Protein 4I1F (pdb70)

B-factor: mean 27.74, std 11.53, range [11.07, 73.21]

Organism: Homo sapiens (NCBI:txid9606)

GO terms:
  GO:0005515 protein binding (F, IPI)
  GO:0005741 mitochondrial outer membrane (C, IDA)
  GO:0044314 protein K27-linked ubiquitination (P, IDA)
  GO:1901526 positive regulation of mitophagy (P, IDA)
  GO:0004842 ubiquitin-protein transferase activity (F, IDA)
  GO:0099073 mitochondrion-derived vesicle (C, IDA)
  GO:0061630 ubiquitin protein ligase activity (F, IDA)
  GO:0097602 cullin family protein binding (F, IDA)
  GO:0043005 neuron projection (C, IDA)
  GO:0008013 beta-catenin binding (F, IDA)
  GO:0005634 nucleus (C, IDA)
  GO:0005737 cytoplasm (C, IDA)
  GO:0005783 endoplasmic reticulum (C, IDA)
  GO:0005829 cytosol (C, IDA)
  GO:0003714 transcription corepressor activity (F, IDA)
  GO:0043123 positive regulation of canonical NF-kappaB signal transduction (P, IDA)
  GO:0043161 proteasome-mediated ubiquitin-dependent protein catabolic process (P, IDA)
  GO:0043524 negative regulation of neuron apoptotic process (P, IDA)
  GO:0031624 ubiquitin conjugating enzyme binding (F, IDA)
  GO:0045944 positive regulation of transcription by RNA polymerase II (P, IDA)

Foldseek 3Di:
DLFFWWWFQDVPPPLAIAGKFKAKAFPPPRHSQFDWPDFDFAPCCAPPFQNTFGFRNDPVDPGTGMHMAIVGPPDDGGTDIPRQWGFQPQQFAAQAPRGRDPTWGFWPFPQRFTHRPVLVLVLLVVCLVVVNWDQDPVAGTFHAPLVPGPPTTDRVLCVLSNNGDPSVVSVVCSRVLVVLVVVVWAFQPPVVWRHTDDPPNPDQWDAPDCTDRATAGRVVNHGDDPDDDPSNDGDPVSRNRRGDPDDGDADPQHQWFAQLPPGHTHHDDGFAQFDQGPDPVPRFTDGSVPNDGDDSVCCTRPRGHD

InterPro domains:
  IPR000626 Ubiquitin-like domain [PF00240] (3-72)
  IPR000626 Ubiquitin-like domain [PS50053] (1-72)
  IPR000626 Ubiquitin-like domain [SM00213] (1-72)
  IPR002867 IBR domain [SM00647] (313-377)
  IPR002867 IBR domain [SM00647] (401-457)
  IPR003977 E3 ubiquitin-protein ligase parkin [PIRSF037880] (1-464)
  IPR003977 E3 ubiquitin-protein ligase parkin [PR01475] (30-50)
  IPR003977 E3 ubiquitin-protein ligase parkin [PR01475] (154-169)
  IPR003977 E3 ubiquitin-protein ligase parkin [PR01475] (175-198)
  IPR003977 E3 ubiquitin-protein ligase parkin [PR01475] (205-215)
  IPR003977 E3 ubiquitin-protein ligase parkin [PR01475] (221-241)
  IPR003977 E3 ubiquitin-protein ligase parkin [PR01475] (249-265)
  IPR003977 E3 ubiquitin-protein ligase parkin [PR01475] (300-321)
  IPR003977 E3 ubiquitin-protein ligase parkin [PR01475] (329-345)
  IPR003977 E3 ubiquitin-protein ligase parkin [PR01475] (441-463)
  IPR015496 Ubiquilin [PTHR10677] (2-288)
  IPR029071 Ubiquitin-like domain superfamily [SSF54236] (1-76)
  IPR041170 RING/Ubox-like zinc-binding domain [PF17978] (228-318)
  IPR041565 Parkin, RING/Ubox like zinc-binding domain [PF17976] (145-217)
  IPR044066 TRIAD supradomain [PS51873] (234-465)

Nearest PDB structures (foldseek):
  4i1f-assembly1_A  TM=1.003E+00  e=2.866E-71  Homo sapiens
  4i1h-assembly1_A  TM=9.856E-01  e=6.828E-64  Homo sapiens
  8jwv-assembly1_A  TM=9.854E-01  e=9.537E-63  Homo sapiens
  8wzn-assembly1_A  TM=7.850E-01  e=2.150E-57  Homo sapiens
  4bm9-assembly1_A  TM=8.116E-01  e=1.439E-56  Homo sapiens

Structure (mmCIF, N/CA/C/O backbone):
data_4I1F
#
_entry.id   4I1F
#
_cell.length_a   86.955
_cell.length_b   133.155
_cell.length_c   65.385
_cell.angle_alpha   90.00
_cell.angle_beta   90.00
_cell.angle_gamma   90.00
#
_symmetry.space_group_name_H-M   'C 2 2 21'
#
loop_
_entity.id
_entity.type
_entity.pdbx_description
1 polymer 'E3 ubiquitin-protein ligase parkin'
2 non-polymer 'ZINC ION'
3 non-polymer 'BARIUM ION'
4 water water
#
loop_
_atom_site.group_PDB
_atom_site.id
_atom_site.type_symbol
_atom_site.label_atom_id
_atom_site.label_alt_id
_atom_site.label_comp_id
_atom_site.label_asym_id
_atom_site.label_entity_id
_atom_site.label_seq_id
_atom_site.pdbx_PDB_ins_code
_atom_site.Cartn_x
_atom_site.Cartn_y
_atom_site.Cartn_z
_atom_site.occupancy
_atom_site.B_iso_or_equiv
_atom_site.auth_seq_id
_atom_site.auth_comp_id
_atom_site.auth_asym_id
_atom_site.auth_atom_id
_atom_site.pdbx_PDB_model_num
ATOM 1 N N . SER A 1 1 ? 67.495 35.945 -23.887 1.00 37.01 141 SER A N 1
ATOM 2 C CA . SER A 1 1 ? 66.051 36.125 -24.081 1.00 33.70 141 SER A CA 1
ATOM 3 C C . SER A 1 1 ? 65.521 37.406 -23.444 1.00 32.48 141 SER A C 1
ATOM 4 O O . SER A 1 1 ? 66.035 37.870 -22.410 1.00 34.57 141 SER A O 1
ATOM 7 N N . ILE A 1 2 ? 64.416 37.913 -23.981 1.00 21.64 142 ILE A N 1
ATOM 8 C CA . ILE A 1 2 ? 63.708 39.012 -23.281 1.00 21.37 142 ILE A CA 1
ATOM 9 C C . ILE A 1 2 ? 62.999 38.501 -21.987 1.00 21.19 142 ILE A C 1
ATOM 10 O O . ILE A 1 2 ? 63.028 39.150 -20.923 1.00 23.12 142 ILE A O 1
ATOM 15 N N . TYR A 1 3 ? 62.386 37.341 -22.118 1.00 19.46 143 TYR A N 1
ATOM 16 C CA . TYR A 1 3 ? 61.562 36.750 -21.075 1.00 21.43 143 TYR A CA 1
ATOM 17 C C . TYR A 1 3 ? 61.491 35.240 -21.254 1.00 18.55 143 TYR A C 1
ATOM 18 O O . TYR A 1 3 ? 61.380 34.740 -22.374 1.00 18.12 143 TYR A O 1
ATOM 27 N N . ASN A 1 4 ? 61.698 34.434 -20.208 1.00 16.64 144 ASN A N 1
ATOM 28 C CA . ASN A 1 4 ? 61.665 32.987 -20.265 1.00 17.21 144 ASN A CA 1
ATOM 29 C C . ASN A 1 4 ? 60.494 32.486 -19.386 1.00 16.74 144 ASN A C 1
ATOM 30 O O . ASN A 1 4 ? 60.356 32.944 -18.247 1.00 21.97 144 ASN A O 1
ATOM 35 N N . SER A 1 5 ? 59.631 31.682 -19.951 1.00 14.85 145 SER A N 1
ATOM 36 C CA . SER A 1 5 ? 58.569 30.933 -19.236 1.00 15.85 145 SER A CA 1
ATOM 37 C C . SER A 1 5 ? 58.920 29.585 -18.777 1.00 17.11 145 SER A C 1
ATOM 38 O O . SER A 1 5 ? 58.187 29.056 -17.918 1.00 18.06 145 SER A O 1
ATOM 41 N N . PHE A 1 6 ? 59.915 28.935 -19.415 1.00 15.82 146 PHE A N 1
ATOM 42 C CA . PHE A 1 6 ? 60.126 27.525 -19.239 1.00 14.59 146 PHE A CA 1
ATOM 43 C C . PHE A 1 6 ? 61.492 27.227 -18.726 1.00 17.51 146 PHE A C 1
ATOM 44 O O . PHE A 1 6 ? 62.436 27.877 -19.174 1.00 18.70 146 PHE A O 1
ATOM 52 N N . TYR A 1 7 ? 6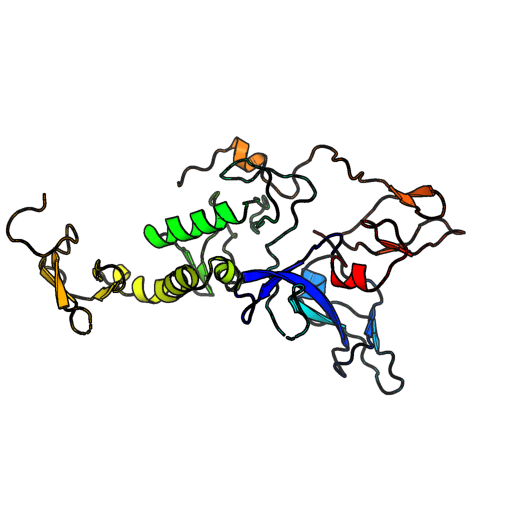1.549 26.264 -17.821 1.00 14.31 147 TYR A N 1
ATOM 53 C CA . TYR A 1 7 ? 62.882 25.802 -17.290 1.00 16.96 147 TYR A CA 1
ATOM 54 C C . TYR A 1 7 ? 63.003 24.296 -17.458 1.00 18.84 147 TYR A C 1
ATOM 55 O O . TYR A 1 7 ? 62.040 23.503 -17.375 1.00 17.28 147 TYR A O 1
ATOM 64 N N . VAL A 1 8 ? 64.243 23.833 -17.749 1.00 18.45 148 VAL A N 1
ATOM 65 C CA . VAL A 1 8 ? 64.505 22.434 -17.944 1.00 20.32 148 VAL A CA 1
ATOM 66 C C . VAL A 1 8 ? 65.782 22.189 -17.080 1.00 22.48 148 VAL A C 1
ATOM 67 O O . VAL A 1 8 ? 66.437 23.142 -16.583 1.00 22.16 148 VAL A O 1
ATOM 71 N N . TYR A 1 9 ? 65.950 20.934 -16.741 1.00 24.78 149 TYR A N 1
ATOM 72 C CA . TYR A 1 9 ? 67.228 20.545 -16.101 1.00 24.29 149 TYR A CA 1
ATOM 73 C C . TYR A 1 9 ? 68.155 20.066 -17.232 1.00 22.17 149 TYR A C 1
ATOM 74 O O . TYR A 1 9 ? 67.825 19.131 -18.015 1.00 24.58 149 TYR A O 1
ATOM 83 N N . CYS A 1 10 ? 69.269 20.833 -17.375 1.00 28.75 150 CYS A N 1
ATOM 84 C CA . CYS A 1 10 ? 70.216 20.518 -18.477 1.00 29.91 150 CYS A CA 1
ATOM 85 C C . CYS A 1 10 ? 71.327 19.611 -17.893 1.00 27.22 150 CYS A C 1
ATOM 86 O O . CYS A 1 10 ? 72.094 20.062 -17.014 1.00 25.34 150 CYS A O 1
ATOM 89 N N . LYS A 1 11 ? 71.310 18.393 -18.342 1.00 25.86 151 LYS A N 1
ATOM 90 C CA . LYS A 1 11 ? 72.418 17.474 -17.97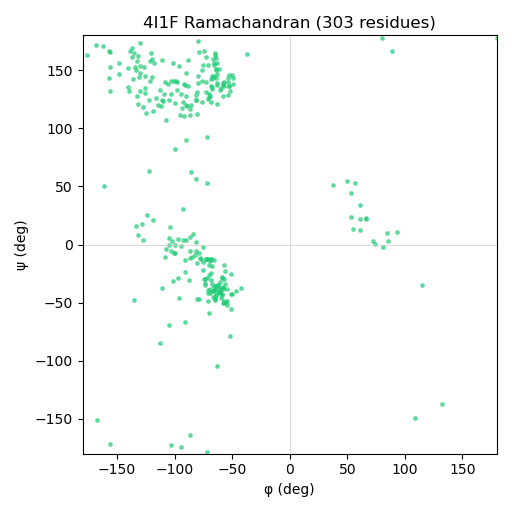2 1.00 42.30 151 LYS A CA 1
ATOM 91 C C . LYS A 1 11 ? 73.801 18.025 -18.562 1.00 41.64 151 LYS A C 1
ATOM 92 O O . LYS A 1 11 ? 74.358 19.029 -18.060 1.00 52.82 151 LYS A O 1
ATOM 98 N N . GLY A 1 12 ? 74.352 17.455 -19.618 1.00 52.33 152 GLY A N 1
ATOM 99 C CA . GLY A 1 12 ? 75.639 18.001 -20.078 1.00 49.77 152 GLY A CA 1
ATOM 100 C C . GLY A 1 12 ? 75.360 19.073 -21.097 1.00 51.58 152 GLY A C 1
ATOM 101 O O . GLY A 1 12 ? 74.525 18.879 -21.971 1.00 53.31 152 GLY A O 1
ATOM 102 N N . PRO A 1 13 ? 76.071 20.198 -21.026 1.00 47.08 153 PRO A N 1
ATOM 103 C CA . PRO A 1 13 ? 77.175 20.534 -20.130 1.00 48.12 153 PRO A CA 1
ATOM 104 C C . PRO A 1 13 ? 76.825 21.507 -19.001 1.00 47.13 153 PRO A C 1
ATOM 105 O O . PRO A 1 13 ? 77.697 21.844 -18.213 1.00 42.72 153 PRO A O 1
ATOM 109 N N . CYS A 1 14 ? 75.582 21.992 -18.903 1.00 35.16 154 CYS A N 1
ATOM 110 C CA . CYS A 1 14 ? 75.308 23.021 -17.885 1.00 35.47 154 CYS A CA 1
ATOM 111 C C . CYS A 1 14 ? 75.255 22.444 -16.447 1.00 34.48 154 CYS A C 1
ATOM 112 O O . CYS A 1 14 ? 75.527 23.185 -15.488 1.00 40.03 154 CYS A O 1
ATOM 115 N N . GLN A 1 15 ? 74.848 21.165 -16.341 1.00 33.30 155 GLN A N 1
ATOM 116 C CA . GLN A 1 15 ? 74.473 20.477 -15.066 1.00 32.12 155 GLN A CA 1
ATOM 117 C C . GLN A 1 15 ? 73.734 21.403 -14.098 1.00 34.94 155 GLN A C 1
ATOM 118 O O . GLN A 1 15 ? 74.101 21.568 -12.896 1.00 35.06 155 GLN A O 1
ATOM 124 N N . ARG A 1 16 ? 72.686 22.062 -14.615 1.00 29.46 156 ARG A N 1
ATOM 125 C CA . ARG A 1 16 ? 71.925 22.966 -13.757 1.00 27.60 156 ARG A CA 1
ATOM 126 C C . ARG A 1 16 ? 70.545 23.236 -14.426 1.00 28.46 156 ARG A C 1
ATOM 127 O O . ARG A 1 16 ? 70.312 22.788 -15.566 1.00 29.74 156 ARG A O 1
ATOM 135 N N . VAL A 1 17 ? 69.684 23.899 -13.638 1.00 31.97 157 VAL A N 1
ATOM 136 C CA . VAL A 1 17 ? 68.400 24.398 -14.146 1.00 29.94 157 VAL A CA 1
ATOM 137 C C . VAL A 1 17 ? 68.740 25.542 -15.073 1.00 32.52 157 VAL A C 1
ATOM 138 O O . VAL A 1 17 ? 69.517 26.455 -14.704 1.00 30.43 157 VAL A O 1
ATOM 142 N N . GLN A 1 18 ? 68.172 25.488 -16.290 1.00 24.22 158 GLN A N 1
ATOM 143 C CA . GLN A 1 18 ? 68.383 26.523 -17.289 1.00 28.31 158 GLN A CA 1
ATOM 144 C C . GLN A 1 18 ? 67.013 26.873 -17.918 1.00 23.60 158 GLN A C 1
ATOM 145 O O . GLN A 1 18 ? 66.163 26.002 -17.996 1.00 24.71 158 GLN A O 1
ATOM 151 N N . PRO A 1 19 ? 66.883 28.101 -18.400 1.00 25.21 159 PRO A N 1
ATOM 152 C CA . PRO A 1 19 ? 65.731 28.329 -19.312 1.00 21.38 159 PRO A CA 1
ATOM 153 C C . PRO A 1 19 ? 65.690 27.322 -20.457 1.00 22.31 159 PRO A C 1
ATOM 154 O O . PRO A 1 19 ? 66.717 26.904 -21.052 1.00 24.31 159 PRO A O 1
ATOM 158 N N . GLY A 1 20 ? 64.456 26.980 -20.839 1.00 18.35 160 GLY A N 1
ATOM 159 C CA . GLY A 1 20 ? 64.258 25.993 -21.873 1.00 16.65 160 GLY A CA 1
ATOM 160 C C . GLY A 1 20 ? 63.680 26.724 -23.109 1.00 18.55 160 GLY A C 1
ATOM 161 O O . GLY A 1 20 ? 63.091 27.781 -22.979 1.00 18.18 160 GLY A O 1
ATOM 162 N N . LYS A 1 21 ? 63.843 26.091 -24.282 1.00 17.45 161 LYS A N 1
ATOM 163 C CA . LYS A 1 21 ? 63.282 26.516 -25.602 1.00 18.32 161 LYS A CA 1
ATOM 164 C C . LYS A 1 21 ? 62.234 25.488 -25.975 1.00 19.28 161 LYS A C 1
ATOM 165 O O . LYS A 1 21 ? 62.553 24.318 -26.185 1.00 21.13 161 LYS A O 1
ATOM 171 N N . LEU A 1 22 ? 60.974 25.923 -26.136 1.00 16.93 162 LEU A N 1
ATOM 172 C CA . LEU A 1 22 ? 59.920 25.050 -26.599 1.00 15.83 162 LEU A CA 1
ATOM 173 C C . LEU A 1 22 ? 59.956 24.903 -28.100 1.00 15.42 162 LEU A C 1
ATOM 174 O O . LEU A 1 22 ? 60.059 25.918 -28.870 1.00 19.31 162 LEU A O 1
ATOM 179 N N . ARG A 1 23 ? 59.893 23.626 -28.508 1.00 18.62 163 ARG A N 1
ATOM 180 C CA . ARG A 1 23 ? 59.764 23.238 -29.926 1.00 21.24 163 ARG A CA 1
ATOM 181 C C . ARG A 1 23 ? 58.508 22.413 -30.175 1.00 17.90 163 ARG A C 1
ATOM 182 O O . ARG A 1 23 ? 57.990 21.691 -29.273 1.00 18.85 163 ARG A O 1
ATOM 190 N N . VAL A 1 24 ? 58.072 22.406 -31.438 1.00 21.88 164 VAL A N 1
ATOM 191 C CA . VAL A 1 24 ? 56.951 21.504 -31.800 1.00 18.33 164 VAL A CA 1
ATOM 192 C C . VAL A 1 24 ? 57.243 20.809 -33.118 1.00 21.81 164 VAL A C 1
ATOM 193 O O . VAL A 1 24 ? 57.879 21.441 -33.990 1.00 24.93 164 VAL A O 1
ATOM 197 N N . GLN A 1 25 ? 56.846 19.549 -33.220 1.00 21.66 165 GLN A N 1
ATOM 198 C CA . GLN A 1 25 ? 57.004 18.856 -34.494 1.00 22.65 165 GLN A CA 1
ATOM 199 C C . GLN A 1 25 ? 55.747 18.059 -34.800 1.00 25.78 165 GLN A C 1
ATOM 200 O O . GLN A 1 25 ? 54.830 17.838 -33.956 1.00 24.92 165 GLN A O 1
ATOM 206 N N . CYS A 1 26 ? 55.688 17.581 -36.035 1.00 23.88 166 CYS A N 1
ATOM 207 C CA . CYS A 1 26 ? 54.654 16.614 -36.428 1.00 29.00 166 CYS A CA 1
ATOM 208 C C . CYS A 1 26 ? 54.867 15.267 -35.760 1.00 31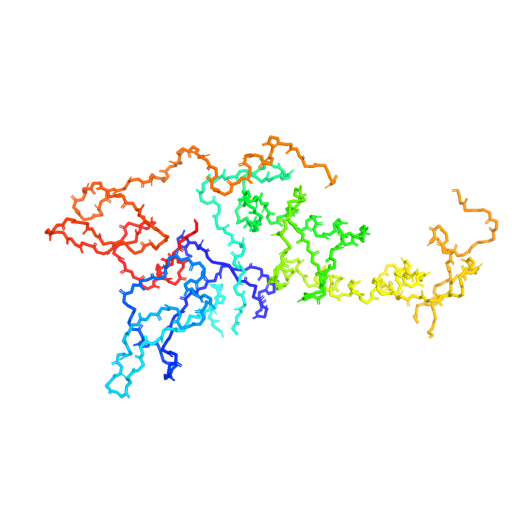.76 166 CYS A C 1
ATOM 209 O O . CYS A 1 26 ? 55.972 14.702 -35.832 1.00 29.69 166 CYS A O 1
ATOM 212 N N . SER A 1 27 ? 53.847 14.716 -35.098 1.00 26.34 167 SER A N 1
ATOM 213 C CA . SER A 1 27 ? 54.045 13.464 -34.403 1.00 26.46 167 SER A CA 1
ATOM 214 C C . SER A 1 27 ? 54.179 12.257 -35.356 1.00 30.68 167 SER A C 1
ATOM 215 O O . SER A 1 27 ? 54.583 11.179 -34.933 1.00 35.65 167 SER A O 1
ATOM 218 N N . THR A 1 28 ? 53.844 12.495 -36.605 1.00 28.93 168 THR A N 1
ATOM 219 C CA . THR A 1 28 ? 53.767 11.407 -37.603 1.00 34.12 168 THR A CA 1
ATOM 220 C C . THR A 1 28 ? 55.150 11.311 -38.262 1.00 34.72 168 THR A C 1
ATOM 221 O O . THR A 1 28 ? 55.859 10.340 -38.080 1.00 42.26 168 THR A O 1
ATOM 225 N N . CYS A 1 29 ? 55.515 12.338 -39.002 1.00 33.80 169 CYS A N 1
ATOM 226 C CA . CYS A 1 29 ? 56.784 12.329 -39.693 1.00 36.53 169 CYS A CA 1
ATOM 227 C C . CYS A 1 29 ? 57.952 12.849 -38.838 1.00 38.75 169 CYS A C 1
ATOM 228 O O . CYS A 1 29 ? 59.113 12.729 -39.240 1.00 36.95 169 CYS A O 1
ATOM 231 N N . ARG A 1 30 ? 57.673 13.470 -37.668 1.00 36.98 170 ARG A N 1
ATOM 232 C CA . ARG A 1 30 ? 58.759 14.025 -36.830 1.00 34.54 170 ARG A CA 1
ATOM 233 C C . ARG A 1 30 ? 59.550 15.206 -37.418 1.00 32.49 170 ARG A C 1
ATOM 234 O O . ARG A 1 30 ? 60.658 15.502 -36.970 1.00 41.27 170 ARG A O 1
ATOM 242 N N . GLN A 1 31 ? 58.974 15.927 -38.373 1.00 34.16 171 GLN A N 1
ATOM 243 C CA . GLN A 1 31 ? 59.592 17.143 -38.913 1.00 34.84 171 GLN A CA 1
ATOM 244 C C . GLN A 1 31 ? 58.950 18.399 -38.307 1.00 37.90 171 GLN A C 1
ATOM 245 O O . GLN A 1 31 ? 57.756 18.346 -37.877 1.00 33.89 171 GLN A O 1
ATOM 251 N N . ALA A 1 32 ? 59.708 19.500 -38.326 1.00 34.20 172 ALA A N 1
ATOM 252 C CA . ALA A 1 32 ? 59.228 20.836 -37.946 1.00 36.07 172 ALA A CA 1
ATOM 253 C C . ALA A 1 32 ? 58.279 21.454 -38.949 1.00 35.30 172 ALA A C 1
ATOM 254 O O . ALA A 1 32 ? 58.417 22.602 -39.330 1.00 37.77 172 ALA A O 1
ATOM 256 N N . THR A 1 33 ? 57.236 20.738 -39.306 1.00 34.50 173 THR A N 1
ATOM 257 C CA . THR A 1 33 ? 56.305 21.183 -40.338 1.00 32.35 173 THR A CA 1
ATOM 258 C C . THR A 1 33 ? 54.860 21.133 -39.853 1.00 36.17 173 THR A C 1
ATOM 259 O O . THR A 1 33 ? 53.941 21.172 -40.661 1.00 35.71 173 THR A O 1
ATOM 263 N N . LEU A 1 34 ? 54.644 21.060 -38.532 1.00 31.81 174 LEU A N 1
ATOM 264 C CA . LEU A 1 34 ? 53.259 21.035 -38.008 1.00 29.86 174 LEU A CA 1
ATOM 265 C C . LEU A 1 34 ? 52.787 22.466 -37.694 1.00 27.78 174 LEU A C 1
ATOM 266 O O . LEU A 1 34 ? 53.297 23.142 -36.780 1.00 25.83 174 LEU A O 1
ATOM 271 N N . THR A 1 35 ? 51.840 22.955 -38.487 1.00 28.54 175 THR A N 1
ATOM 272 C CA . THR A 1 35 ? 51.282 24.264 -38.226 1.00 26.56 175 THR A CA 1
ATOM 273 C C . THR A 1 35 ? 50.135 24.125 -37.211 1.00 22.67 175 THR A C 1
ATOM 274 O O . THR A 1 35 ? 49.137 23.453 -37.497 1.00 21.84 175 THR A O 1
ATOM 278 N N . LEU A 1 36 ? 50.209 24.773 -36.017 1.00 22.88 176 LEU A N 1
ATOM 279 C CA . LEU A 1 36 ? 49.148 24.503 -35.059 1.00 23.96 176 LEU A CA 1
ATOM 280 C C . LEU A 1 36 ? 47.895 25.293 -35.381 1.00 21.16 176 LEU A C 1
ATOM 281 O O . LEU A 1 36 ? 47.956 26.444 -35.859 1.00 22.63 176 LEU A O 1
ATOM 286 N N . THR A 1 37 ? 46.756 24.667 -35.109 1.00 19.56 177 THR A N 1
ATOM 287 C CA . THR A 1 37 ? 45.526 25.369 -35.051 1.00 18.41 177 THR A CA 1
ATOM 288 C C . THR A 1 37 ? 45.507 26.523 -34.032 1.00 18.98 177 THR A C 1
ATOM 289 O O . THR A 1 37 ? 45.059 27.646 -34.319 1.00 20.59 177 THR A O 1
ATOM 293 N N . GLN A 1 38 ? 45.978 26.139 -32.848 1.00 21.57 178 GLN A N 1
ATOM 294 C CA . GLN A 1 38 ? 45.877 27.025 -31.648 1.00 21.12 178 GLN A CA 1
ATOM 295 C C . GLN A 1 38 ? 47.235 26.766 -30.978 1.00 20.85 178 GLN A C 1
ATOM 296 O O . GLN A 1 38 ? 47.680 25.616 -30.873 1.00 20.13 178 GLN A O 1
ATOM 302 N N . GLY A 1 39 ? 47.868 27.871 -30.529 1.00 18.73 179 GLY A N 1
ATOM 303 C CA . GLY A 1 39 ? 49.118 27.797 -29.776 1.00 16.90 179 GLY A CA 1
ATOM 304 C C . GLY A 1 39 ? 48.829 27.208 -28.346 1.00 16.07 179 GLY A C 1
ATOM 305 O O . GLY A 1 39 ? 47.706 27.283 -27.800 1.00 14.75 179 GLY A O 1
ATOM 306 N N . PRO A 1 40 ? 49.815 26.598 -27.718 1.00 15.19 180 PRO A N 1
ATOM 307 C CA . PRO A 1 40 ? 49.669 26.072 -26.332 1.00 13.50 180 PRO A CA 1
ATOM 308 C C . PRO A 1 40 ? 49.399 27.191 -25.346 1.00 14.28 180 PRO A C 1
ATOM 309 O O . PRO A 1 40 ? 49.949 28.317 -25.555 1.00 14.30 180 PRO A O 1
ATOM 313 N N . SER A 1 41 ? 48.598 26.831 -24.315 1.00 14.09 181 SER A N 1
ATOM 314 C CA . SER A 1 41 ? 48.283 27.800 -23.295 1.00 11.90 181 SER A CA 1
ATOM 315 C C . SER A 1 41 ? 48.542 27.365 -21.875 1.00 13.44 181 SER A C 1
ATOM 316 O O . SER A 1 41 ? 48.458 28.211 -20.992 1.00 13.77 181 SER A O 1
ATOM 319 N N . CYS A 1 42 ? 49.105 26.182 -21.758 1.00 13.55 182 CYS A N 1
ATOM 320 C CA . CYS A 1 42 ? 49.411 25.635 -20.423 1.00 14.74 182 CYS A CA 1
ATOM 321 C C . CYS A 1 42 ? 50.300 24.407 -20.570 1.00 13.81 182 CYS A C 1
ATOM 322 O O . CYS A 1 42 ? 50.564 23.865 -21.679 1.00 15.09 182 CYS A O 1
ATOM 325 N N . TRP A 1 43 ? 50.770 23.942 -19.386 1.00 13.41 183 TRP A N 1
ATOM 326 C CA . TRP A 1 43 ? 51.670 22.747 -19.415 1.00 15.54 183 TRP A CA 1
ATOM 327 C C . TRP A 1 43 ? 50.971 21.506 -19.932 1.00 15.11 183 TRP A C 1
ATOM 328 O O . TRP A 1 43 ? 51.577 20.759 -20.651 1.00 16.40 183 TRP A O 1
ATOM 339 N N . ASP A 1 44 ? 49.691 21.326 -19.618 1.00 16.21 184 ASP A N 1
ATOM 340 C CA . ASP A 1 44 ? 49.045 20.146 -20.140 1.00 16.56 184 ASP A CA 1
ATOM 341 C C . ASP A 1 44 ? 49.100 20.103 -21.665 1.00 17.73 184 ASP A C 1
ATOM 342 O O . ASP A 1 44 ? 49.205 19.033 -22.285 1.00 17.63 184 ASP A O 1
ATOM 347 N N . ASP A 1 45 ? 48.960 21.249 -22.315 1.00 14.81 185 ASP A N 1
ATOM 348 C CA . ASP A 1 45 ? 48.975 21.314 -23.769 1.00 13.95 185 ASP A CA 1
ATOM 349 C C . ASP A 1 45 ? 50.253 20.758 -24.335 1.00 14.80 185 ASP A C 1
ATOM 350 O O . ASP A 1 45 ? 50.222 20.171 -25.431 1.00 15.36 185 ASP A O 1
ATOM 355 N N . VAL A 1 46 ? 51.391 20.965 -23.686 1.00 15.38 186 VAL A N 1
ATOM 356 C CA . VAL A 1 46 ? 52.663 20.516 -24.301 1.00 15.15 186 VAL A CA 1
ATOM 357 C C . VAL A 1 46 ? 53.216 19.208 -23.673 1.00 17.43 186 VAL A C 1
ATOM 358 O O . VAL A 1 46 ? 54.262 18.710 -24.146 1.00 18.65 186 VAL A O 1
ATOM 362 N N . LEU A 1 47 ? 52.568 18.724 -22.604 1.00 18.43 187 LEU A N 1
ATOM 363 C CA . LEU A 1 47 ? 52.960 17.422 -22.061 1.00 15.77 187 LEU A CA 1
ATOM 364 C C . LEU A 1 47 ? 52.091 16.195 -22.409 1.00 21.65 187 LEU A C 1
ATOM 365 O O . LEU A 1 47 ? 52.570 15.047 -22.328 1.00 23.17 187 LEU A O 1
ATOM 370 N N . ILE A 1 48 ? 50.793 16.403 -22.597 1.00 18.86 188 ILE A N 1
ATOM 371 C CA . ILE A 1 48 ? 49.895 15.277 -22.854 1.00 19.91 188 ILE A CA 1
ATOM 372 C C . ILE A 1 48 ? 49.986 14.905 -24.326 1.00 20.23 188 ILE A C 1
ATOM 373 O O . ILE A 1 48 ? 49.706 15.714 -25.217 1.00 18.16 188 ILE A O 1
ATOM 378 N N . PRO A 1 49 ? 50.222 13.604 -24.609 1.00 22.04 189 PRO A N 1
ATOM 379 C CA . PRO A 1 49 ? 50.452 13.324 -26.011 1.00 19.21 189 PRO A CA 1
ATOM 380 C C . PRO A 1 49 ? 49.177 13.546 -26.838 1.00 20.94 189 PRO A C 1
ATOM 381 O O . PRO A 1 49 ? 48.092 13.275 -26.357 1.00 23.89 189 PRO A O 1
ATOM 385 N N . ASN A 1 50 ? 49.399 14.034 -28.059 1.00 21.83 190 ASN A N 1
ATOM 386 C CA . ASN A 1 50 ? 48.394 14.278 -29.073 1.00 23.88 190 ASN A CA 1
ATOM 387 C C . ASN A 1 50 ? 47.312 15.293 -28.665 1.00 24.19 190 ASN A C 1
ATOM 388 O O . ASN A 1 50 ? 46.265 15.388 -29.345 1.00 24.65 190 ASN A O 1
ATOM 393 N N . ARG A 1 51 ? 47.512 16.046 -27.568 1.00 19.50 191 ARG A N 1
ATOM 394 C CA . ARG A 1 51 ? 46.462 16.943 -27.109 1.00 17.52 191 ARG A CA 1
ATOM 395 C C . ARG A 1 51 ? 46.205 18.046 -28.106 1.00 19.85 191 ARG A C 1
ATOM 396 O O . ARG A 1 51 ? 45.053 18.525 -28.247 1.00 19.15 191 ARG A O 1
ATOM 404 N N . MET A 1 52 ? 47.238 18.517 -28.768 1.00 15.92 192 MET A N 1
ATOM 405 C CA . MET A 1 52 ? 47.117 19.630 -29.728 1.00 16.67 192 MET A CA 1
ATOM 406 C C . MET A 1 52 ? 47.141 19.169 -31.182 1.00 18.54 192 MET A C 1
ATOM 407 O O . MET A 1 52 ? 48.004 18.352 -31.515 1.00 19.82 192 MET A O 1
ATOM 412 N N . SER A 1 53 ? 46.299 19.802 -32.015 1.00 18.43 193 SER A N 1
ATOM 413 C CA . SER A 1 53 ? 46.212 19.437 -33.408 1.00 19.65 193 SER A CA 1
ATOM 414 C C . SER A 1 53 ? 46.561 20.577 -34.349 1.00 20.70 193 SER A C 1
ATOM 415 O O . SER A 1 53 ? 46.705 21.780 -34.027 1.00 21.40 193 SER A O 1
ATOM 418 N N . GLY A 1 54 ? 46.895 20.155 -35.568 1.00 21.41 194 GLY A N 1
ATOM 419 C CA . GLY A 1 54 ? 47.208 21.125 -36.592 1.00 22.73 194 GLY A CA 1
ATOM 420 C C . GLY A 1 54 ? 47.240 20.422 -37.961 1.00 27.85 194 GLY A C 1
ATOM 421 O O . GLY A 1 54 ? 46.505 19.457 -38.190 1.00 27.43 194 GLY A O 1
ATOM 422 N N . GLU A 1 55 ? 48.049 20.950 -38.861 1.00 25.97 195 GLU A N 1
ATOM 423 C CA . GLU A 1 55 ? 48.217 20.270 -40.188 1.00 26.49 195 GLU A CA 1
ATOM 424 C C . GLU A 1 55 ? 49.678 20.160 -40.520 1.00 26.19 195 GLU A C 1
ATOM 425 O O . GLU A 1 55 ? 50.394 21.177 -40.434 1.00 28.72 195 GLU A O 1
ATOM 431 N N . CYS A 1 56 ? 50.170 18.951 -40.853 1.00 31.36 196 CYS A N 1
ATOM 432 C CA . CYS A 1 56 ? 51.574 18.782 -41.315 1.00 31.39 196 CYS A CA 1
ATOM 433 C C . CYS A 1 56 ? 51.662 19.395 -42.715 1.00 37.66 196 CYS A C 1
ATOM 434 O O . CYS A 1 56 ? 50.889 18.997 -43.618 1.00 32.71 196 CYS A O 1
ATOM 437 N N . GLN A 1 57 ? 52.606 20.318 -42.868 1.00 36.05 197 GLN A N 1
ATOM 438 C CA . GLN A 1 57 ? 52.719 21.118 -44.086 1.00 48.21 197 GLN A CA 1
ATOM 439 C C . GLN A 1 57 ? 53.303 20.345 -45.259 1.00 50.29 197 GLN A C 1
ATOM 440 O O . GLN A 1 57 ? 53.397 20.887 -46.347 1.00 55.66 197 GLN A O 1
ATOM 446 N N . SER A 1 58 ? 53.668 19.091 -45.060 1.00 50.51 198 SER A N 1
ATOM 447 C CA . SER A 1 58 ? 54.021 18.245 -46.211 1.00 54.29 198 SER A CA 1
ATOM 448 C C . SER A 1 58 ? 52.840 17.961 -47.111 1.00 59.49 198 SER A C 1
ATOM 449 O O . SER A 1 58 ? 51.702 17.811 -46.623 1.00 57.60 198 SER A O 1
ATOM 452 N N . PRO A 1 59 ? 53.107 17.919 -48.443 1.00 63.66 199 PRO A N 1
ATOM 453 C CA . PRO A 1 59 ? 52.177 17.246 -49.353 1.00 60.04 199 PRO A CA 1
ATOM 454 C C . PRO A 1 59 ? 52.246 15.734 -49.098 1.00 55.54 199 PRO A C 1
ATOM 455 O O . PRO A 1 59 ? 51.267 15.042 -49.331 1.00 60.64 199 PRO A O 1
ATOM 459 N N . HIS A 1 60 ? 53.376 15.230 -48.597 1.00 55.10 200 HIS A N 1
ATOM 460 C CA . HIS A 1 60 ? 53.466 13.808 -48.246 1.00 55.08 200 HIS A CA 1
ATOM 461 C C . HIS A 1 60 ? 52.854 13.421 -46.900 1.00 59.65 200 HIS A C 1
ATOM 462 O O . HIS A 1 60 ? 52.615 12.220 -46.678 1.00 60.63 200 HIS A O 1
ATOM 469 N N . CYS A 1 61 ? 52.590 14.415 -46.017 1.00 54.87 201 CYS A N 1
ATOM 470 C CA . CYS A 1 61 ? 51.985 14.217 -44.636 1.00 47.95 201 CYS A CA 1
ATOM 471 C C . CYS A 1 61 ? 50.486 14.726 -44.381 1.00 34.75 201 CYS A C 1
ATOM 472 O O . CYS A 1 61 ? 50.028 16.047 -44.687 1.00 26.70 201 CYS A O 1
ATOM 475 N N . PRO A 1 62 ? 49.710 13.680 -43.931 1.00 38.42 202 PRO A N 1
ATOM 476 C CA . PRO A 1 62 ? 48.373 13.545 -43.371 1.00 41.79 202 PRO A CA 1
ATOM 477 C C . PRO A 1 62 ? 48.415 13.752 -41.818 1.00 35.97 202 PRO A C 1
ATOM 478 O O . PRO A 1 62 ? 47.373 13.710 -41.181 1.00 33.55 202 PRO A O 1
ATOM 482 N N . GLY A 1 63 ? 49.609 13.896 -41.238 1.00 31.18 203 GLY A N 1
ATOM 483 C CA . GLY A 1 63 ? 49.732 14.123 -39.772 1.00 31.89 203 GLY A CA 1
ATOM 484 C C . GLY A 1 63 ? 48.938 15.365 -39.359 1.00 25.94 203 GLY A C 1
ATOM 485 O O . GLY A 1 63 ? 48.975 16.392 -40.020 1.00 27.69 203 GLY A O 1
ATOM 486 N N . THR A 1 64 ? 48.202 15.240 -38.239 1.00 29.97 204 THR A N 1
ATOM 487 C CA . THR A 1 64 ? 47.490 16.395 -37.708 1.00 25.79 204 THR A CA 1
ATOM 488 C C . THR A 1 64 ? 47.768 16.508 -36.196 1.00 24.29 204 THR A C 1
ATOM 489 O O . THR A 1 64 ? 47.171 17.390 -35.565 1.00 23.80 204 THR A O 1
ATOM 493 N N . SER A 1 65 ? 48.690 15.714 -35.632 1.00 25.66 205 SER A N 1
ATOM 494 C CA . SER A 1 65 ? 49.011 15.878 -34.147 1.00 23.24 205 SER A CA 1
ATOM 495 C C . SER A 1 65 ? 50.357 16.490 -33.890 1.00 24.58 205 SER A C 1
ATOM 496 O O . SER A 1 65 ? 51.328 16.171 -34.576 1.00 25.28 205 SER A O 1
ATOM 499 N N . ALA A 1 66 ? 50.399 17.384 -32.882 1.00 21.31 206 ALA A N 1
ATOM 500 C CA . ALA A 1 66 ? 51.667 18.005 -32.493 1.00 21.97 206 ALA A CA 1
ATOM 501 C C . ALA A 1 66 ? 52.319 17.166 -31.456 1.00 21.39 206 ALA A C 1
ATOM 502 O O . ALA A 1 66 ? 51.660 16.570 -30.588 1.00 22.85 206 ALA A O 1
ATOM 504 N N . GLU A 1 67 ? 53.653 17.192 -31.501 1.00 21.83 207 GLU A N 1
ATOM 505 C CA . GLU A 1 67 ? 54.485 16.641 -30.438 1.00 22.43 207 GLU A CA 1
ATOM 506 C C . GLU A 1 67 ? 55.472 17.752 -30.028 1.00 21.64 207 GLU A C 1
ATOM 507 O O . GLU A 1 67 ? 56.234 18.316 -30.844 1.00 21.26 207 GLU A O 1
ATOM 513 N N . PHE A 1 68 ? 55.366 18.155 -28.761 1.00 19.18 208 PHE A N 1
ATOM 514 C CA . PHE A 1 68 ? 56.223 19.212 -28.245 1.00 18.44 208 PHE A CA 1
ATOM 515 C C . PHE A 1 68 ? 57.442 18.585 -27.511 1.00 18.91 208 PHE A C 1
ATOM 516 O O . PHE A 1 68 ? 57.357 17.538 -26.860 1.00 22.26 208 PHE A O 1
ATOM 524 N N . PHE A 1 69 ? 58.522 19.339 -27.472 1.00 19.63 209 PHE A N 1
ATOM 525 C CA . PHE A 1 69 ? 59.733 18.973 -26.695 1.00 21.41 209 PHE A CA 1
ATOM 526 C C . PHE A 1 69 ? 60.514 20.224 -26.399 1.00 20.85 209 PHE A C 1
ATOM 527 O O . PHE A 1 69 ? 60.294 21.313 -27.027 1.00 20.42 209 PHE A O 1
ATOM 535 N N . PHE A 1 70 ? 61.470 20.129 -25.494 1.00 20.78 210 PHE A N 1
ATOM 536 C CA . PHE A 1 70 ? 62.301 21.267 -25.078 1.00 20.53 210 PHE A CA 1
ATOM 537 C C . PHE A 1 70 ? 63.773 21.024 -25.408 1.00 29.27 210 PHE A C 1
ATOM 538 O O . PHE A 1 70 ? 64.199 19.862 -25.512 1.00 28.42 210 PHE A O 1
ATOM 546 N N . LYS A 1 71 ? 64.499 22.135 -25.538 1.00 26.33 211 LYS A N 1
ATOM 547 C CA . LYS A 1 71 ? 66.030 22.104 -25.622 1.00 25.22 211 LYS A CA 1
ATOM 548 C C . LYS A 1 71 ? 66.528 23.061 -24.555 1.00 27.71 211 LYS A C 1
ATOM 549 O O . LYS A 1 71 ? 65.829 23.967 -24.134 1.00 24.43 211 LYS A O 1
ATOM 555 N N . CYS A 1 72 ? 67.747 22.860 -24.001 1.00 23.77 212 CYS A N 1
ATOM 556 C CA . CYS A 1 72 ? 68.368 23.862 -23.096 1.00 21.50 212 CYS A CA 1
ATOM 557 C C . CYS A 1 72 ? 68.485 25.224 -23.878 1.00 25.51 212 CYS A C 1
ATOM 558 O O . CYS A 1 72 ? 68.955 25.222 -25.050 1.00 29.29 212 CYS A O 1
ATOM 561 N N . GLY A 1 73 ? 68.159 26.352 -23.226 1.00 27.17 213 GLY A N 1
ATOM 562 C CA . GLY A 1 73 ? 68.181 27.666 -23.864 1.00 29.88 213 GLY A CA 1
ATOM 563 C C . GLY A 1 73 ? 69.570 28.282 -23.824 1.00 39.20 213 GLY A C 1
ATOM 564 O O . GLY A 1 73 ? 69.822 29.258 -24.539 1.00 50.66 213 GLY A O 1
ATOM 565 N N . ALA A 1 74 ? 70.473 27.691 -23.054 1.00 32.49 214 ALA A N 1
ATOM 566 C CA . ALA A 1 74 ? 71.809 28.293 -22.830 1.00 43.82 214 ALA A CA 1
ATOM 567 C C . ALA A 1 74 ? 72.814 28.019 -23.992 1.00 49.53 214 ALA A C 1
ATOM 568 O O . ALA A 1 74 ? 73.907 28.584 -23.999 1.00 62.56 214 ALA A O 1
ATOM 570 N N . HIS A 1 75 ? 72.431 27.205 -24.987 1.00 42.07 215 HIS A N 1
ATOM 571 C CA . HIS A 1 75 ? 73.367 26.752 -26.075 1.00 44.19 215 HIS A CA 1
ATOM 572 C C . HIS A 1 75 ? 72.634 25.916 -27.117 1.00 48.17 215 HIS A C 1
ATOM 573 O O . HIS A 1 75 ? 71.539 25.435 -26.852 1.00 52.12 215 HIS A O 1
ATOM 580 N N . PRO A 1 76 ? 73.231 25.730 -28.321 0.50 38.18 216 PRO A N 1
ATOM 581 C CA . PRO A 1 76 ? 72.699 24.814 -29.348 0.50 35.97 216 PRO A CA 1
ATOM 582 C C . PRO A 1 76 ? 72.661 23.382 -28.877 0.50 35.98 216 PRO A C 1
ATOM 583 O O . PRO A 1 76 ? 73.453 22.983 -28.048 0.50 32.16 216 PRO A O 1
ATOM 587 N N . THR A 1 77 ? 71.739 22.602 -29.390 0.50 37.42 217 THR A N 1
ATOM 588 C CA . THR A 1 77 ? 71.721 21.206 -29.035 0.50 45.13 217 THR A CA 1
ATOM 589 C C . THR A 1 77 ? 73.138 20.673 -28.902 0.50 45.21 217 THR A C 1
ATOM 590 O O . THR A 1 77 ? 73.411 19.544 -29.311 0.50 51.48 217 THR A O 1
ATOM 594 N N . THR A 1 82 ? 67.342 15.002 -24.998 0.50 36.53 222 THR A N 1
ATOM 595 C CA . THR A 1 82 ? 66.359 16.088 -24.928 0.50 38.66 222 THR A CA 1
ATOM 596 C C . THR A 1 82 ? 65.877 16.272 -23.480 0.50 38.69 222 THR A C 1
ATOM 597 O O . THR A 1 82 ? 65.203 15.388 -22.954 0.50 38.23 222 THR A O 1
ATOM 601 N N . PRO A 1 83 ? 66.217 17.419 -22.848 1.00 40.25 223 PRO A N 1
ATOM 602 C CA . PRO A 1 83 ? 66.095 17.588 -21.384 1.00 37.88 223 PRO A CA 1
ATOM 603 C C . PRO A 1 83 ? 64.661 17.522 -20.942 1.00 36.37 223 PRO A C 1
ATOM 604 O O . PRO A 1 83 ? 63.744 17.785 -21.730 1.00 43.21 223 PRO A O 1
ATOM 608 N N . VAL A 1 84 ? 64.477 17.355 -19.646 1.00 31.95 224 VAL A N 1
ATOM 609 C CA . VAL A 1 84 ? 63.136 17.171 -19.097 1.00 30.52 224 VAL A CA 1
ATOM 610 C C . VAL A 1 84 ? 62.676 18.566 -18.560 1.00 21.03 224 VAL A C 1
ATOM 611 O O . VAL A 1 84 ? 63.443 19.325 -17.857 1.00 24.36 224 VAL A O 1
ATOM 615 N N . ALA A 1 85 ? 61.457 18.866 -18.955 1.00 24.72 225 ALA A N 1
ATOM 616 C CA . ALA A 1 85 ? 60.789 20.098 -18.543 1.00 22.24 225 ALA A CA 1
ATOM 617 C C . ALA A 1 85 ? 60.500 20.058 -17.085 1.00 20.42 225 ALA A C 1
ATOM 618 O O . ALA A 1 85 ? 59.975 19.007 -16.596 1.00 24.62 225 ALA A O 1
ATOM 620 N N . LEU A 1 86 ? 60.801 21.136 -16.395 1.00 17.85 226 LEU A N 1
ATOM 621 C CA . LEU A 1 86 ? 60.575 21.170 -14.948 1.00 16.66 226 LEU A CA 1
ATOM 622 C C . LEU A 1 86 ? 59.212 21.961 -14.816 1.00 14.30 226 LEU A C 1
ATOM 623 O O . LEU A 1 86 ? 59.262 23.169 -14.498 1.00 18.50 226 LEU A O 1
ATOM 628 N N . HIS A 1 87 ? 58.069 21.300 -14.989 1.00 15.19 227 HIS A N 1
ATOM 629 C CA . HIS A 1 87 ? 56.764 22.110 -15.098 1.00 13.38 227 HIS A CA 1
ATOM 630 C C . HIS A 1 87 ? 56.345 22.790 -13.808 1.00 14.79 227 HIS A C 1
ATOM 631 O O . HIS A 1 87 ? 55.495 23.681 -13.849 1.00 16.07 227 HIS A O 1
ATOM 638 N N . LEU A 1 88 ? 56.957 22.434 -12.691 1.00 13.58 228 LEU A N 1
ATOM 639 C CA . LEU A 1 88 ? 56.581 23.127 -11.462 1.00 13.93 228 LEU A CA 1
ATOM 640 C C . LEU A 1 88 ? 57.294 24.481 -11.307 1.00 12.82 228 LEU A C 1
ATOM 641 O O . LEU A 1 88 ? 56.941 25.271 -10.458 1.00 13.94 228 LEU A O 1
ATOM 646 N N . ILE A 1 89 ? 58.288 24.776 -12.185 1.00 13.39 229 ILE A N 1
ATOM 647 C CA . ILE A 1 89 ? 59.084 25.938 -12.058 1.00 13.86 229 ILE A CA 1
ATOM 648 C C . ILE A 1 89 ? 58.468 27.060 -12.939 1.00 13.32 229 ILE A C 1
ATOM 649 O O . ILE A 1 89 ? 58.189 26.868 -14.155 1.00 14.92 229 ILE A O 1
ATOM 654 N N . ALA A 1 90 ? 58.281 28.202 -12.322 1.00 13.86 230 ALA A N 1
ATOM 655 C CA . ALA A 1 90 ? 57.665 29.357 -13.000 1.00 14.38 230 ALA A CA 1
ATOM 656 C C . ALA A 1 90 ? 58.426 30.648 -12.854 1.00 14.41 230 ALA A C 1
ATOM 657 O O . ALA A 1 90 ? 59.047 30.942 -11.774 1.00 16.16 230 ALA A O 1
ATOM 659 N N . THR A 1 91 ? 58.382 31.537 -13.870 1.00 14.89 231 THR A N 1
ATOM 660 C CA . THR A 1 91 ? 58.921 32.847 -13.701 1.00 14.85 231 THR A CA 1
ATOM 661 C C . THR A 1 91 ? 58.022 33.674 -12.819 1.00 13.51 231 THR A C 1
ATOM 662 O O . THR A 1 91 ? 56.780 33.640 -12.981 1.00 14.84 231 THR A O 1
ATOM 666 N N . ASN A 1 92 ? 58.570 34.343 -11.814 1.00 13.07 232 ASN A N 1
ATOM 667 C CA . ASN A 1 92 ? 57.737 35.056 -10.825 1.00 15.28 232 ASN A CA 1
ATOM 668 C C . ASN A 1 92 ? 57.360 36.471 -11.245 1.00 15.49 232 ASN A C 1
ATOM 669 O O . ASN A 1 92 ? 57.735 37.451 -10.580 1.00 19.11 232 ASN A O 1
ATOM 674 N N . SER A 1 93 ? 56.596 36.542 -12.378 1.00 14.66 233 SER A N 1
ATOM 675 C CA . SER A 1 93 ? 56.315 37.877 -13.013 1.00 17.26 233 SER A CA 1
ATOM 676 C C . SER A 1 93 ? 55.413 38.779 -12.156 1.00 19.09 233 SER A C 1
ATOM 677 O O . SER A 1 93 ? 55.418 39.999 -12.383 1.00 18.85 233 SER A O 1
ATOM 680 N N . ARG A 1 94 ? 54.686 38.233 -11.185 1.00 17.81 234 ARG A N 1
ATOM 681 C CA . ARG A 1 94 ? 53.830 39.037 -10.286 1.00 17.05 234 ARG A CA 1
ATOM 682 C C . ARG A 1 94 ? 54.407 39.222 -8.934 1.00 18.25 234 ARG A C 1
ATOM 683 O O . ARG A 1 94 ? 53.706 39.699 -8.051 1.00 17.94 234 ARG A O 1
ATOM 691 N N . ASN A 1 95 ? 55.748 38.913 -8.801 1.00 16.66 235 ASN A N 1
ATOM 692 C CA . ASN A 1 95 ? 56.392 39.295 -7.543 1.00 18.93 235 ASN A CA 1
ATOM 693 C C . ASN A 1 95 ? 55.827 38.674 -6.267 1.00 16.24 235 ASN A C 1
ATOM 694 O O . ASN A 1 95 ? 55.677 39.379 -5.225 1.00 18.12 235 ASN A O 1
ATOM 699 N N . ILE A 1 96 ? 55.351 37.433 -6.333 1.00 16.08 236 ILE A N 1
ATOM 700 C CA . ILE A 1 96 ? 54.766 36.731 -5.207 1.00 15.63 236 ILE A CA 1
ATOM 701 C C . ILE A 1 96 ? 55.891 36.452 -4.206 1.00 16.12 236 ILE A C 1
ATOM 702 O O . ILE A 1 96 ? 56.950 36.009 -4.577 1.00 16.69 236 ILE A O 1
ATOM 707 N N . THR A 1 97 ? 55.602 36.686 -2.919 1.00 15.10 237 THR A N 1
ATOM 708 C CA . THR A 1 97 ? 56.623 36.421 -1.906 1.00 18.44 237 THR A CA 1
ATOM 709 C C . THR A 1 97 ? 56.741 34.897 -1.641 1.00 17.19 237 THR A C 1
ATOM 710 O O . THR A 1 97 ? 55.766 34.165 -1.713 1.00 17.50 237 THR A O 1
ATOM 714 N N . CYS A 1 98 ? 57.929 34.387 -1.256 1.00 16.21 238 CYS A N 1
ATOM 715 C CA . CYS A 1 98 ? 58.150 32.997 -1.011 1.00 14.51 238 CYS A CA 1
ATOM 716 C C . CYS A 1 98 ? 57.536 32.551 0.395 1.00 16.06 238 CYS A C 1
ATOM 717 O O . CYS A 1 98 ? 57.587 33.387 1.376 1.00 17.12 238 CYS A O 1
ATOM 720 N N . ILE A 1 99 ? 56.958 31.399 0.437 1.00 16.58 239 ILE A N 1
ATOM 721 C CA . ILE A 1 99 ? 56.324 30.893 1.616 1.00 16.51 239 ILE A CA 1
ATOM 722 C C . ILE A 1 99 ? 57.238 30.797 2.865 1.00 19.54 239 ILE A C 1
ATOM 723 O O . ILE A 1 99 ? 56.761 30.891 3.977 1.00 18.79 239 ILE A O 1
ATOM 728 N N . THR A 1 100 ? 58.532 30.587 2.626 1.00 17.67 240 THR A N 1
ATOM 729 C CA . THR A 1 100 ? 59.383 30.333 3.794 1.00 17.76 240 THR A CA 1
ATOM 730 C C . THR A 1 100 ? 60.309 31.498 4.010 1.00 21.60 240 THR A C 1
ATOM 731 O O . THR A 1 100 ? 60.630 31.720 5.202 1.00 25.21 240 THR A O 1
ATOM 735 N N . CYS A 1 101 ? 60.866 32.171 2.990 1.00 19.68 241 CYS A N 1
ATOM 736 C CA . CYS A 1 101 ? 61.773 33.363 3.321 1.00 21.81 241 CYS A CA 1
ATOM 737 C C . CYS A 1 101 ? 61.104 34.738 3.190 1.00 23.71 241 CYS A C 1
ATOM 738 O O . CYS A 1 101 ? 61.695 35.760 3.544 1.00 24.32 241 CYS A O 1
ATOM 741 N N . THR A 1 102 ? 59.884 34.728 2.661 1.00 19.79 242 THR A N 1
ATOM 742 C CA . THR A 1 102 ? 59.074 35.910 2.349 1.00 20.73 242 THR A CA 1
ATOM 743 C C . THR A 1 102 ? 59.732 36.944 1.432 1.00 21.15 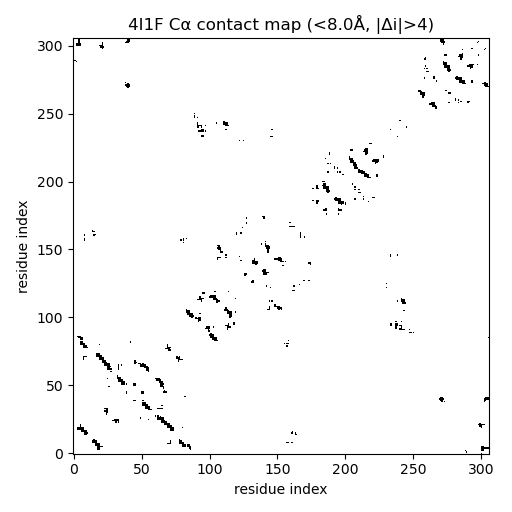242 THR A C 1
ATOM 744 O O . THR A 1 102 ? 59.184 38.055 1.309 1.00 24.34 242 THR A O 1
ATOM 748 N N . ASP A 1 103 ? 60.848 36.626 0.747 1.00 21.27 243 ASP 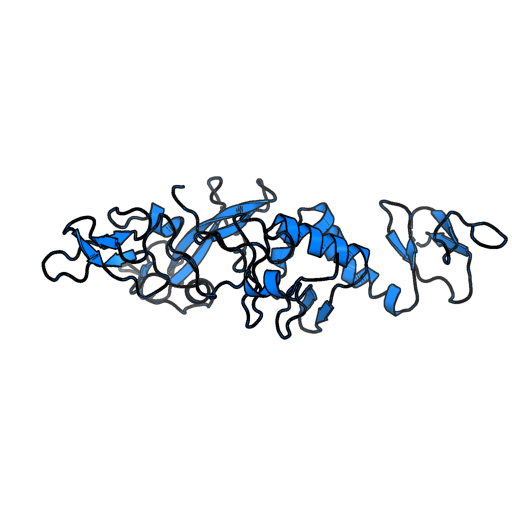A N 1
ATOM 749 C CA . ASP A 1 103 ? 61.462 37.542 -0.258 1.00 19.65 243 ASP A CA 1
ATOM 750 C C . ASP A 1 103 ? 60.811 37.257 -1.623 1.00 16.87 243 ASP A C 1
ATOM 751 O O . ASP A 1 103 ? 60.222 36.144 -1.845 1.00 18.42 243 ASP A O 1
ATOM 756 N N . VAL A 1 104 ? 60.922 38.256 -2.483 1.00 17.23 244 VAL A N 1
ATOM 757 C CA . VAL A 1 104 ? 60.536 38.112 -3.925 1.00 17.00 244 VAL A CA 1
ATOM 758 C C . VAL A 1 104 ? 61.721 37.628 -4.718 1.00 16.81 244 VAL A C 1
ATOM 759 O O . VAL A 1 104 ? 62.768 38.303 -4.797 1.00 18.94 244 VAL A O 1
ATOM 763 N N . ARG A 1 105 ? 61.638 36.459 -5.373 1.00 16.22 245 ARG A N 1
ATOM 764 C CA . ARG A 1 105 ? 62.751 35.830 -6.114 1.00 16.20 245 ARG A CA 1
ATOM 765 C C . ARG A 1 105 ? 62.139 35.279 -7.379 1.00 15.68 245 ARG A C 1
ATOM 766 O O . ARG A 1 105 ? 60.865 35.140 -7.476 1.00 15.39 245 ARG A O 1
ATOM 774 N N . SER A 1 106 ? 62.972 34.913 -8.308 1.00 15.68 246 SER A N 1
ATOM 775 C CA . SER A 1 106 ? 62.495 34.294 -9.553 1.00 14.61 246 SER A CA 1
ATOM 776 C C . SER A 1 106 ? 63.668 33.488 -10.105 1.00 17.93 246 SER A C 1
ATOM 777 O O . SER A 1 106 ? 64.870 33.969 -10.087 1.00 17.58 246 SER A O 1
ATOM 780 N N . PRO A 1 107 ? 63.386 32.340 -10.690 1.00 16.81 247 PRO A N 1
ATOM 781 C CA . PRO A 1 107 ? 62.054 31.678 -10.705 1.00 15.00 247 PRO A CA 1
ATOM 782 C C . PRO A 1 107 ? 61.692 31.108 -9.363 1.00 17.62 247 PRO A C 1
ATOM 783 O O . PRO A 1 107 ? 62.405 31.192 -8.359 1.00 18.80 247 PRO A O 1
ATOM 787 N N . VAL A 1 108 ? 60.516 30.492 -9.389 1.00 14.57 248 VAL A N 1
ATOM 788 C CA . VAL A 1 108 ? 59.983 29.930 -8.071 1.00 13.37 248 VAL A CA 1
ATOM 789 C C . VAL A 1 108 ? 59.437 28.561 -8.424 1.00 14.30 248 VAL A C 1
ATOM 790 O O . VAL A 1 108 ? 59.173 28.183 -9.611 1.00 14.77 248 VAL A O 1
ATOM 794 N N . LEU A 1 109 ? 59.251 27.692 -7.402 1.00 12.84 249 LEU A N 1
ATOM 795 C CA . LEU A 1 109 ? 58.607 26.415 -7.636 1.00 12.24 249 LEU A CA 1
ATOM 796 C C . LEU A 1 109 ? 57.204 26.536 -7.049 1.00 13.78 249 LEU A C 1
ATOM 797 O O . LEU A 1 109 ? 57.017 27.061 -5.959 1.00 14.32 249 LEU A O 1
ATOM 802 N N . VAL A 1 110 ? 56.217 26.010 -7.789 1.00 13.01 250 VAL A N 1
ATOM 803 C CA . VAL A 1 110 ? 54.799 26.142 -7.325 1.00 13.17 250 VAL A CA 1
ATOM 804 C C . VAL A 1 110 ? 54.260 24.735 -7.114 1.00 13.41 250 VAL A C 1
ATOM 805 O O . VAL A 1 110 ? 54.246 23.894 -8.026 1.00 13.19 250 VAL A O 1
ATOM 809 N N . PHE A 1 111 ? 53.950 24.418 -5.859 1.00 14.47 251 PHE A N 1
ATOM 810 C CA . PHE A 1 111 ? 53.369 23.120 -5.454 1.00 14.62 251 PHE A CA 1
ATOM 811 C C . PHE A 1 111 ? 51.986 22.927 -6.064 1.00 15.76 251 PHE A C 1
ATOM 812 O O . PHE A 1 111 ? 51.305 23.893 -6.423 1.00 16.39 251 PHE A O 1
ATOM 820 N N . GLN A 1 112 ? 51.664 21.632 -6.302 1.00 14.06 252 GLN A N 1
ATOM 821 C CA . GLN A 1 112 ? 50.289 21.285 -6.848 1.00 16.26 252 GLN A CA 1
ATOM 822 C C . GLN A 1 112 ? 49.311 20.976 -5.764 1.00 17.99 252 GLN A C 1
ATOM 823 O O . GLN A 1 112 ? 48.294 20.351 -6.058 1.00 20.17 252 GLN A O 1
ATOM 829 N N . CYS A 1 113 ? 49.474 21.583 -4.611 1.00 15.31 253 CYS A N 1
ATOM 830 C CA . CYS A 1 113 ? 48.412 21.552 -3.567 1.00 16.13 253 CYS A CA 1
ATOM 831 C C . CYS A 1 113 ? 47.297 22.514 -4.053 1.00 18.03 253 CYS A C 1
ATOM 832 O O . CYS A 1 113 ? 47.465 23.348 -4.962 1.00 17.67 253 CYS A O 1
ATOM 835 N N . ASN A 1 114 ? 46.133 22.424 -3.404 1.00 16.60 254 ASN A N 1
ATOM 836 C CA . ASN A 1 114 ? 45.052 23.340 -3.806 1.00 16.73 254 ASN A CA 1
ATOM 837 C C . ASN A 1 114 ? 45.378 24.803 -3.762 1.00 17.45 254 ASN A C 1
ATOM 838 O O . ASN A 1 114 ? 44.932 25.537 -4.678 1.00 18.45 254 ASN A O 1
ATOM 843 N N . SER A 1 115 ? 46.212 25.247 -2.794 1.00 14.57 255 SER A N 1
ATOM 844 C CA . SER A 1 115 ? 46.632 26.605 -2.581 1.00 15.25 255 SER A CA 1
ATOM 845 C C . SER A 1 115 ? 47.720 27.115 -3.638 1.00 14.07 255 SER A C 1
ATOM 846 O O . SER A 1 115 ? 47.982 28.299 -3.672 1.00 15.67 255 SER A O 1
ATOM 849 N N . ARG A 1 116 ? 48.322 26.139 -4.363 1.00 13.83 256 ARG A N 1
ATOM 850 C CA . ARG A 1 116 ? 49.420 26.419 -5.326 1.00 13.11 256 ARG A CA 1
ATOM 851 C C . ARG A 1 116 ? 50.469 27.288 -4.599 1.00 12.16 256 ARG A C 1
ATOM 852 O O . ARG A 1 116 ? 50.848 28.443 -5.038 1.00 13.84 256 ARG A O 1
ATOM 860 N N . HIS A 1 117 ? 50.936 26.750 -3.438 1.00 14.32 257 HIS A N 1
ATOM 861 C CA . HIS A 1 117 ? 51.929 27.481 -2.652 1.00 11.91 257 HIS A CA 1
ATOM 862 C C . HIS A 1 117 ? 53.267 27.651 -3.401 1.00 11.07 257 HIS A C 1
ATOM 863 O O . HIS A 1 117 ? 53.679 26.736 -4.130 1.00 13.43 257 HIS A O 1
ATOM 870 N N . VAL A 1 118 ? 53.858 28.821 -3.187 1.00 12.76 258 VAL A N 1
ATOM 871 C CA . VAL A 1 118 ? 55.065 29.270 -3.973 1.00 12.31 258 VAL A CA 1
ATOM 872 C C . VAL A 1 118 ? 56.318 29.310 -3.102 1.00 14.44 258 VAL A C 1
ATOM 873 O O . VAL A 1 118 ? 56.296 29.880 -2.042 1.00 14.97 258 VAL A O 1
ATOM 877 N N . ILE A 1 119 ? 57.346 28.615 -3.509 1.00 12.27 259 ILE A N 1
ATOM 878 C CA . ILE A 1 119 ? 58.656 28.630 -2.772 1.00 12.24 259 ILE A CA 1
ATOM 879 C C . ILE A 1 119 ? 59.785 29.017 -3.727 1.00 12.74 259 ILE A C 1
ATOM 880 O O . ILE A 1 119 ? 59.835 28.586 -4.884 1.00 15.07 259 ILE A O 1
ATOM 885 N N . CYS A 1 120 ? 60.661 29.891 -3.331 1.00 12.17 260 CYS A N 1
ATOM 886 C CA . CYS A 1 120 ? 61.842 30.181 -4.152 1.00 15.25 260 CYS A CA 1
ATOM 887 C C . CYS A 1 120 ? 62.758 28.965 -4.266 1.00 14.24 260 CYS A C 1
ATOM 888 O O . CYS A 1 120 ? 62.738 28.029 -3.503 1.00 15.00 260 CYS A O 1
ATOM 891 N N . LEU A 1 121 ? 63.655 29.045 -5.274 1.00 12.71 261 LEU A N 1
ATOM 892 C CA . LEU A 1 121 ? 64.422 27.850 -5.520 1.00 13.95 261 LEU A CA 1
ATOM 893 C C . LEU A 1 121 ? 65.510 27.623 -4.406 1.00 14.58 261 LEU A C 1
ATOM 894 O O . LEU A 1 121 ? 65.856 26.440 -4.117 1.00 15.88 261 LEU A O 1
ATOM 899 N N . ASP A 1 122 ? 65.996 28.725 -3.829 1.00 18.22 262 ASP A N 1
ATOM 900 C CA . ASP A 1 122 ? 66.968 28.513 -2.726 1.00 17.15 262 ASP A CA 1
ATOM 901 C C . ASP A 1 122 ? 66.252 27.865 -1.570 1.00 14.53 262 ASP A C 1
ATOM 902 O O . ASP A 1 122 ? 66.750 26.901 -0.964 1.00 16.41 262 ASP A O 1
ATOM 907 N N . CYS A 1 123 ? 65.070 28.368 -1.232 1.00 14.58 263 CYS A N 1
ATOM 908 C CA . CYS A 1 123 ? 64.308 27.679 -0.155 1.00 14.69 263 CYS A CA 1
ATOM 909 C C . CYS A 1 123 ? 63.926 26.249 -0.521 1.00 14.66 263 CYS A C 1
ATOM 910 O O . CYS A 1 123 ? 63.839 25.383 0.361 1.00 14.52 263 CYS A O 1
ATOM 913 N N . PHE A 1 124 ? 63.612 25.956 -1.804 1.00 15.00 264 PHE A N 1
ATOM 914 C CA . PHE A 1 124 ? 63.386 24.620 -2.123 1.00 15.92 264 PHE A CA 1
ATOM 915 C C . PHE A 1 124 ? 64.586 23.691 -1.876 1.00 15.50 264 PHE A C 1
ATOM 916 O O . PHE A 1 124 ? 64.418 22.564 -1.396 1.00 16.99 264 PHE A O 1
ATOM 924 N N . HIS A 1 125 ? 65.742 24.162 -2.235 1.00 15.22 265 HIS A N 1
ATOM 925 C CA . HIS A 1 125 ? 66.973 23.413 -1.938 1.00 16.04 265 HIS A CA 1
ATOM 926 C C . HIS A 1 125 ? 67.066 23.184 -0.468 1.00 15.80 265 HIS A C 1
ATOM 927 O O . HIS A 1 125 ? 67.363 22.072 -0.024 1.00 16.98 265 HIS A O 1
ATOM 934 N N . LEU A 1 126 ? 66.906 24.227 0.305 1.00 15.37 266 LEU A N 1
ATOM 935 C CA . LEU A 1 126 ? 67.059 24.070 1.815 1.00 14.60 266 LEU A CA 1
ATOM 936 C C . LEU A 1 126 ? 65.984 23.165 2.428 1.00 16.67 266 LEU A C 1
ATOM 937 O O . LEU A 1 126 ? 66.215 22.409 3.350 1.00 17.23 266 LEU A O 1
ATOM 942 N N . TYR A 1 127 ? 64.765 23.268 1.899 1.00 14.89 267 TYR A N 1
ATOM 943 C CA . TYR A 1 127 ? 63.670 22.292 2.239 1.00 15.85 267 TYR A CA 1
ATOM 944 C C . TYR A 1 127 ? 64.142 20.850 2.059 1.00 16.23 267 TYR A C 1
ATOM 945 O O . TYR A 1 127 ? 64.058 19.976 2.931 1.00 16.61 267 TYR A O 1
ATOM 954 N N . CYS A 1 128 ? 64.616 20.560 0.852 1.00 15.45 268 CYS A N 1
ATOM 955 C CA . CYS A 1 128 ? 65.093 19.241 0.437 1.00 14.70 268 CYS A CA 1
ATOM 956 C C . CYS A 1 128 ? 66.241 18.763 1.359 1.00 17.74 268 CYS A C 1
ATOM 957 O O . CYS A 1 128 ? 66.192 17.636 1.825 1.00 18.52 268 CYS A O 1
ATOM 960 N N . VAL A 1 129 ? 67.221 19.624 1.540 1.00 20.26 269 VAL A N 1
ATOM 961 C CA . VAL A 1 129 ? 68.449 19.235 2.287 1.00 19.91 269 VAL A CA 1
ATOM 962 C C . VAL A 1 129 ? 68.037 18.949 3.751 1.00 22.79 269 VAL A C 1
ATOM 963 O O . VAL A 1 129 ? 68.422 17.948 4.320 1.00 22.87 269 VAL A O 1
ATOM 967 N N . THR A 1 130 ? 67.253 19.818 4.378 1.00 19.90 270 THR A N 1
ATOM 968 C CA . THR A 1 130 ? 66.712 19.653 5.780 1.00 20.56 270 THR A CA 1
ATOM 969 C C . THR A 1 130 ? 65.963 18.321 5.869 1.00 21.15 270 THR A C 1
ATOM 970 O O . THR A 1 130 ? 66.233 17.480 6.779 1.00 19.00 270 THR A O 1
ATOM 974 N N . ARG A 1 131 ? 65.056 18.042 4.928 1.00 17.65 271 ARG A N 1
ATOM 975 C CA . ARG A 1 131 ? 64.325 16.769 5.001 1.00 18.84 271 ARG A CA 1
ATOM 976 C C . ARG A 1 131 ? 65.144 15.528 4.746 1.00 17.12 271 ARG A C 1
ATOM 977 O O . ARG A 1 131 ? 64.821 14.464 5.268 1.00 19.04 271 ARG A O 1
ATOM 985 N N . LEU A 1 132 ? 66.186 15.604 3.920 1.00 16.96 272 LEU A N 1
ATOM 986 C CA . LEU A 1 132 ? 67.066 14.525 3.710 1.00 18.48 272 LEU A CA 1
ATOM 987 C C . LEU A 1 132 ? 67.788 14.266 5.085 1.00 17.61 272 LEU A C 1
ATOM 988 O O . LEU A 1 132 ? 67.903 13.056 5.504 1.00 20.47 272 LEU A O 1
ATOM 993 N N . ASN A 1 133 ? 68.277 15.341 5.680 1.00 20.56 273 ASN A N 1
ATOM 994 C CA . ASN A 1 133 ? 69.086 15.227 6.963 1.00 23.89 273 ASN A CA 1
ATOM 995 C C . ASN A 1 133 ? 68.217 14.558 7.991 1.00 26.75 273 ASN A C 1
ATOM 996 O O . ASN A 1 133 ? 68.689 13.647 8.725 1.00 26.44 273 ASN A O 1
ATOM 1001 N N . ASP A 1 134 ? 66.964 14.958 8.071 1.00 23.76 274 ASP A N 1
ATOM 1002 C CA . ASP A 1 134 ? 66.101 14.548 9.149 1.00 21.16 274 ASP A CA 1
ATOM 1003 C C . ASP A 1 134 ? 65.271 13.285 8.849 1.00 23.79 274 ASP A C 1
ATOM 1004 O O . ASP A 1 134 ? 64.440 12.856 9.664 1.00 24.36 274 ASP A O 1
ATOM 1009 N N . ARG A 1 135 ? 65.488 12.667 7.673 1.00 21.79 275 ARG A N 1
ATOM 1010 C CA . ARG A 1 135 ? 64.781 11.483 7.266 1.00 18.52 275 ARG A CA 1
ATOM 1011 C C . ARG A 1 135 ? 63.312 11.738 7.281 1.00 20.76 275 ARG A C 1
ATOM 1012 O O . ARG A 1 135 ? 62.544 10.923 7.828 1.00 22.26 275 ARG A O 1
ATOM 1020 N N . GLN A 1 136 ? 62.908 12.817 6.580 1.00 19.97 276 GLN A N 1
ATOM 1021 C CA . GLN A 1 136 ? 61.479 13.116 6.495 1.00 20.85 276 GLN A CA 1
ATOM 1022 C C . GLN A 1 136 ? 60.941 13.231 5.102 1.00 19.01 276 GLN A C 1
ATOM 1023 O O . GLN A 1 136 ? 59.899 13.943 4.916 1.00 22.24 276 GLN A O 1
ATOM 1029 N N . PHE A 1 137 ? 61.577 12.580 4.152 1.00 18.84 277 PHE A N 1
ATOM 1030 C CA . PHE A 1 137 ? 60.931 12.339 2.853 1.00 19.04 277 PHE A CA 1
ATOM 1031 C C . PHE A 1 137 ? 59.737 11.411 3.023 1.00 20.80 277 PHE A C 1
ATOM 1032 O O . PHE A 1 137 ? 59.613 10.690 4.023 1.00 22.20 277 PHE A O 1
ATOM 1040 N N . VAL A 1 138 ? 58.825 11.500 2.099 1.00 19.24 278 VAL A N 1
ATOM 1041 C CA . VAL A 1 138 ? 57.543 10.761 2.126 1.00 21.65 278 VAL A CA 1
ATOM 1042 C C . VAL A 1 138 ? 57.518 9.691 1.083 1.00 22.65 278 VAL A C 1
ATOM 1043 O O . VAL A 1 138 ? 57.847 9.903 -0.093 1.00 22.83 278 VAL A O 1
ATOM 1047 N N . HIS A 1 139 ? 57.162 8.472 1.515 1.00 23.95 279 HIS A N 1
ATOM 1048 C CA . HIS A 1 139 ? 57.083 7.367 0.608 1.00 26.69 279 HIS A CA 1
ATOM 1049 C C . HIS A 1 139 ? 55.699 7.235 -0.072 1.00 26.77 279 HIS A C 1
ATOM 1050 O O . HIS A 1 139 ? 54.704 7.359 0.558 1.00 31.20 279 HIS A O 1
ATOM 1057 N N . ASP A 1 140 ? 55.720 6.980 -1.341 1.00 28.04 280 ASP A N 1
ATOM 1058 C CA . ASP A 1 140 ? 54.488 6.606 -2.091 1.00 34.65 280 ASP A CA 1
ATOM 1059 C C . ASP A 1 140 ? 54.796 5.358 -2.928 1.00 33.50 280 ASP A C 1
ATOM 1060 O O . ASP A 1 140 ? 55.697 5.386 -3.797 1.00 32.66 280 ASP A O 1
ATOM 1065 N N . PRO A 1 141 ? 54.040 4.251 -2.689 1.00 39.39 281 PRO A N 1
ATOM 1066 C CA . PRO A 1 141 ? 54.203 2.978 -3.471 1.00 45.13 281 PRO A CA 1
ATOM 1067 C C . PRO A 1 141 ? 54.272 3.204 -4.981 1.00 42.82 281 PRO A C 1
ATOM 1068 O O . PRO A 1 141 ? 55.111 2.629 -5.656 1.00 52.42 281 PRO A O 1
ATOM 1072 N N . GLN A 1 142 ? 53.456 4.111 -5.499 1.00 51.32 282 GLN A N 1
ATOM 1073 C CA . GLN A 1 142 ? 53.447 4.366 -6.922 1.00 54.17 282 GLN A CA 1
ATOM 1074 C C . GLN A 1 142 ? 54.573 5.309 -7.422 1.00 59.33 282 GLN A C 1
ATOM 1075 O O . GLN A 1 142 ? 54.623 5.609 -8.613 1.00 64.90 282 GLN A O 1
ATOM 1081 N N . LEU A 1 143 ? 55.476 5.764 -6.542 1.00 50.45 283 LEU A N 1
ATOM 1082 C CA . LEU A 1 143 ? 56.495 6.792 -6.898 1.00 46.05 283 LEU A CA 1
ATOM 1083 C C . LEU A 1 143 ? 57.880 6.477 -6.395 1.00 39.64 283 LEU A C 1
ATOM 1084 O O . LEU A 1 143 ? 58.872 6.597 -7.102 1.00 43.65 283 LEU A O 1
ATOM 1089 N N . GLY A 1 144 ? 57.924 6.123 -5.128 1.00 34.71 284 GLY A N 1
ATOM 1090 C CA . GLY A 1 144 ? 59.164 6.136 -4.403 1.00 33.05 284 GLY A CA 1
ATOM 1091 C C . GLY A 1 144 ? 59.154 7.278 -3.402 1.00 26.79 284 GLY A C 1
ATOM 1092 O O . GLY A 1 144 ? 58.091 7.667 -2.855 1.00 27.55 284 GLY A O 1
ATOM 1093 N N . TYR A 1 145 ? 60.334 7.8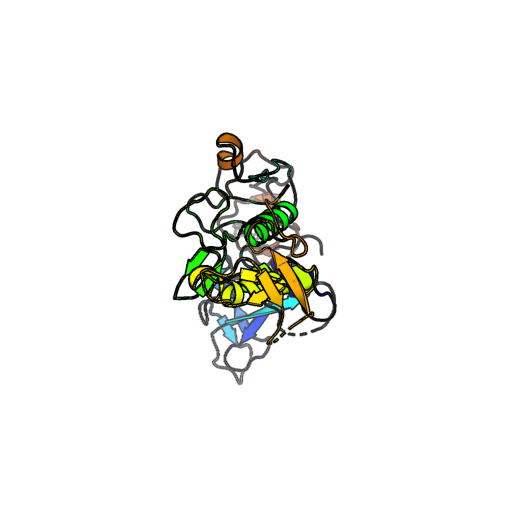40 -3.124 1.00 23.31 285 TYR A N 1
ATOM 1094 C CA . TYR A 1 145 ? 60.348 8.902 -2.115 1.00 22.42 285 TYR A CA 1
ATOM 1095 C C . TYR A 1 145 ? 60.326 10.315 -2.717 1.00 21.15 285 TYR A C 1
ATOM 1096 O O . TYR A 1 145 ? 60.996 10.599 -3.696 1.00 21.92 285 TYR A O 1
ATOM 1105 N N . SER A 1 146 ? 59.541 11.188 -2.048 1.00 18.32 286 SER A N 1
ATOM 1106 C CA . SER A 1 146 ? 59.343 12.558 -2.564 1.00 17.56 286 SER A CA 1
ATOM 1107 C C . SER A 1 146 ? 58.962 13.495 -1.434 1.00 15.79 286 SER A C 1
ATOM 1108 O O . SER A 1 146 ? 59.055 13.138 -0.260 1.00 18.14 286 SER A O 1
ATOM 1111 N N . LEU A 1 147 ? 58.568 14.744 -1.708 1.00 16.11 287 LEU A N 1
ATOM 1112 C CA . LEU A 1 147 ? 58.144 15.712 -0.658 1.00 14.95 287 LEU A CA 1
ATOM 1113 C C . LEU A 1 147 ? 56.869 16.346 -1.135 1.00 17.42 287 LEU A C 1
ATOM 1114 O O . LEU A 1 147 ? 56.712 16.529 -2.346 1.00 16.71 287 LEU A O 1
ATOM 1119 N N . PRO A 1 148 ? 56.043 16.720 -0.216 1.00 18.06 288 PRO A N 1
ATOM 1120 C CA . PRO A 1 148 ? 54.783 17.419 -0.554 1.00 18.06 288 PRO A CA 1
ATOM 1121 C C . PRO A 1 148 ? 55.053 18.898 -0.447 1.00 17.45 288 PRO A C 1
ATOM 1122 O O . PRO A 1 148 ? 56.176 19.355 -0.181 1.00 16.66 288 PRO A O 1
ATOM 1126 N N . CYS A 1 149 ? 53.994 19.695 -0.609 1.00 16.84 289 CYS A N 1
ATOM 1127 C CA . CYS A 1 149 ? 54.164 21.103 -0.265 1.00 16.19 289 CYS A CA 1
ATOM 1128 C C . CYS A 1 149 ? 54.739 21.290 1.170 1.00 18.66 289 CYS A C 1
ATOM 1129 O O . CYS A 1 149 ? 54.332 20.596 2.131 1.00 17.35 289 CYS A O 1
ATOM 1132 N N . VAL A 1 150 ? 55.690 22.195 1.278 1.00 15.76 290 VAL A N 1
ATOM 1133 C CA . VAL A 1 150 ? 56.258 22.595 2.614 1.00 16.86 290 VAL A CA 1
ATOM 1134 C C . VAL A 1 150 ? 55.256 22.990 3.682 1.00 18.00 290 VAL A C 1
ATOM 1135 O O . VAL A 1 150 ? 55.521 22.802 4.916 1.00 20.97 290 VAL A O 1
ATOM 1139 N N . ALA A 1 151 ? 54.075 23.452 3.255 1.00 17.44 291 ALA A N 1
ATOM 1140 C CA . ALA A 1 151 ? 53.065 23.802 4.277 1.00 21.07 291 ALA A CA 1
ATOM 1141 C C . ALA A 1 151 ? 52.353 22.518 4.851 1.00 20.20 291 ALA A C 1
ATOM 1142 O O . ALA A 1 151 ? 51.467 22.670 5.674 1.00 24.07 291 ALA A O 1
ATOM 1144 N N . GLY A 1 152 ? 52.550 21.376 4.205 1.00 21.42 292 GLY A N 1
ATOM 1145 C CA . GLY A 1 152 ? 51.978 20.085 4.601 1.00 21.75 292 GLY A CA 1
ATOM 1146 C C . GLY A 1 152 ? 50.658 19.770 3.918 1.00 23.83 292 GLY A C 1
ATOM 1147 O O . GLY A 1 152 ? 49.941 18.848 4.317 1.00 24.75 292 GLY A O 1
ATOM 1148 N N . CYS A 1 153 ? 50.284 20.553 2.908 1.00 20.23 293 CYS A N 1
ATOM 1149 C CA . CYS A 1 153 ? 49.003 20.306 2.222 1.00 20.22 293 CYS A CA 1
ATOM 1150 C C . CYS A 1 153 ? 48.869 18.864 1.716 1.00 20.59 293 CYS A C 1
ATOM 1151 O O . CYS A 1 153 ? 49.800 18.264 1.168 1.00 22.12 293 CYS A O 1
ATOM 1154 N N . PRO A 1 154 ? 47.667 18.281 1.782 1.00 21.96 294 PRO A N 1
ATOM 1155 C CA . PRO A 1 154 ? 47.423 16.975 1.161 1.00 21.41 294 PRO A CA 1
ATOM 1156 C C . PRO A 1 154 ? 47.483 16.937 -0.368 1.00 21.00 294 PRO A C 1
ATOM 1157 O O . PRO A 1 154 ? 47.437 18.039 -1.024 1.00 20.10 294 PRO A O 1
ATOM 1161 N N . ASN A 1 155 ? 47.695 15.731 -0.932 1.00 23.82 295 ASN A N 1
ATOM 1162 C CA . ASN A 1 155 ? 47.718 15.481 -2.346 1.00 23.48 295 ASN A CA 1
ATOM 1163 C C . ASN A 1 155 ? 48.681 16.406 -3.096 1.00 22.20 295 ASN A C 1
ATOM 1164 O O . ASN A 1 155 ? 48.382 16.954 -4.147 1.00 26.46 295 ASN A O 1
ATOM 1169 N N . SER A 1 156 ? 49.885 16.581 -2.512 1.00 20.36 296 SER A N 1
ATOM 1170 C CA . SER A 1 156 ? 50.783 17.587 -3.114 1.00 19.07 296 SER A CA 1
ATOM 1171 C C . SER A 1 156 ? 52.213 16.993 -3.264 1.00 17.08 296 SER A C 1
ATOM 1172 O O . SER A 1 156 ? 53.157 17.764 -3.482 1.00 18.76 296 SER A O 1
ATOM 1175 N N . LEU A 1 157 ? 52.346 15.691 -3.175 1.00 18.24 297 LEU A N 1
ATOM 1176 C CA . LEU A 1 157 ? 53.723 15.106 -3.444 1.00 17.90 297 LEU A CA 1
ATOM 1177 C C . LEU A 1 157 ? 54.193 15.491 -4.825 1.00 18.10 297 LEU A C 1
ATOM 1178 O O . LEU A 1 157 ? 53.422 15.390 -5.861 1.00 20.30 297 LEU A O 1
ATOM 1183 N N . ILE A 1 158 ? 55.456 15.836 -4.935 1.00 16.97 298 ILE A N 1
ATOM 1184 C CA . ILE A 1 158 ? 56.026 16.024 -6.256 1.00 18.76 298 ILE A CA 1
ATOM 1185 C C . ILE A 1 158 ? 56.136 14.667 -7.012 1.00 21.81 298 ILE A C 1
ATOM 1186 O O . ILE A 1 158 ? 56.743 13.708 -6.489 1.00 20.42 298 ILE A O 1
ATOM 1191 N N . LYS A 1 159 ? 55.512 14.565 -8.199 1.00 20.51 299 LYS A N 1
ATOM 1192 C CA . LYS A 1 159 ? 55.479 13.298 -8.994 1.00 24.43 299 LYS A CA 1
ATOM 1193 C C . LYS A 1 159 ? 56.528 13.247 -10.074 1.00 23.34 299 LYS A C 1
ATOM 1194 O O . LYS A 1 159 ? 56.937 12.097 -10.477 1.00 27.35 299 LYS A O 1
ATOM 1200 N N . GLU A 1 160 ? 56.958 14.408 -10.636 1.00 21.35 300 GLU A N 1
ATOM 1201 C CA . GLU A 1 160 ? 57.970 14.441 -11.709 1.00 21.60 300 GLU A CA 1
ATOM 1202 C C . GLU A 1 160 ? 59.245 14.556 -10.867 1.00 20.68 300 GLU A C 1
ATOM 1203 O O . GLU A 1 160 ? 59.705 15.635 -10.436 1.00 19.18 300 GLU A O 1
ATOM 1209 N N . LEU A 1 161 ? 59.768 13.353 -10.535 1.00 23.21 301 LEU A N 1
ATOM 1210 C CA . LEU A 1 161 ? 61.006 13.333 -9.642 1.00 21.46 301 LEU A CA 1
ATOM 1211 C C . LEU A 1 161 ? 62.289 13.922 -10.214 1.00 24.63 301 LEU A C 1
ATOM 1212 O O . LEU A 1 161 ? 63.253 14.244 -9.476 1.00 22.16 301 LEU A O 1
ATOM 1217 N N . HIS A 1 162 ? 62.328 14.175 -11.548 1.00 25.47 302 HIS A N 1
ATOM 1218 C CA . HIS A 1 162 ? 63.408 14.951 -12.101 1.00 24.97 302 HIS A CA 1
ATOM 1219 C C . HIS A 1 162 ? 63.572 16.319 -11.519 1.00 21.03 302 HIS A C 1
ATOM 1220 O O . HIS A 1 162 ? 64.569 16.907 -11.656 1.00 23.56 302 HIS A O 1
ATOM 1227 N N . HIS A 1 163 ? 62.556 16.911 -10.815 1.00 18.40 303 HIS A N 1
ATOM 1228 C CA . HIS A 1 163 ? 62.702 18.200 -10.116 1.00 19.28 303 HIS A CA 1
ATOM 1229 C C . HIS A 1 163 ? 63.788 18.164 -9.077 1.00 18.67 303 HIS A C 1
ATOM 1230 O O . HIS A 1 163 ? 64.312 19.208 -8.681 1.00 22.12 303 HIS A O 1
ATOM 1237 N N . PHE A 1 164 ? 64.002 16.926 -8.521 1.00 18.32 304 PHE A N 1
ATOM 1238 C CA . PHE A 1 164 ? 65.062 16.891 -7.493 1.00 18.09 304 PHE A CA 1
ATOM 1239 C C . PHE A 1 164 ? 66.444 17.013 -8.158 1.00 18.82 304 PHE A C 1
ATOM 1240 O O . PHE A 1 164 ? 67.368 17.272 -7.420 1.00 20.57 304 PHE A O 1
ATOM 1248 N N . ARG A 1 165 ? 66.513 16.868 -9.508 1.00 21.61 305 ARG A N 1
ATOM 1249 C CA . ARG A 1 165 ? 67.775 17.211 -10.176 1.00 24.31 305 ARG A CA 1
ATOM 1250 C C . ARG A 1 165 ? 68.253 18.602 -9.933 1.00 26.28 305 ARG A C 1
ATOM 1251 O O . ARG A 1 165 ? 69.461 18.868 -10.027 1.00 29.58 305 ARG A O 1
ATOM 1259 N N . ILE A 1 166 ? 67.347 19.531 -9.568 1.00 23.80 306 ILE A N 1
ATOM 1260 C CA . ILE A 1 166 ? 67.737 20.868 -9.393 1.00 30.50 306 ILE A CA 1
ATOM 1261 C C . ILE A 1 166 ? 68.590 21.100 -8.180 1.00 28.04 306 ILE A C 1
ATOM 1262 O O . ILE A 1 166 ? 69.222 22.149 -8.042 1.00 26.93 306 ILE A O 1
ATOM 1267 N N . LEU A 1 167 ? 68.645 20.096 -7.315 1.00 22.05 307 LEU A N 1
ATOM 1268 C CA . LEU A 1 167 ? 69.495 20.169 -6.163 1.00 21.19 307 LEU A CA 1
ATOM 1269 C C . LEU A 1 167 ? 70.980 20.108 -6.530 1.00 25.18 307 LEU A C 1
ATOM 1270 O O . LEU A 1 167 ? 71.817 20.321 -5.661 1.00 27.77 307 LEU A O 1
ATOM 1275 N N . GLY A 1 168 ? 71.255 19.709 -7.775 1.00 25.81 308 GLY A N 1
ATOM 1276 C CA . GLY A 1 168 ? 72.667 19.515 -8.148 1.00 35.01 308 GLY A CA 1
ATOM 1277 C C . GLY A 1 168 ? 73.116 18.111 -7.833 1.00 37.23 308 GLY A C 1
ATOM 1278 O O . GLY A 1 168 ? 72.498 17.379 -7.056 1.00 31.20 308 GLY A O 1
ATOM 1279 N N . GLU A 1 169 ? 74.266 17.754 -8.389 1.00 41.04 309 GLU A N 1
ATOM 1280 C CA . GLU A 1 169 ? 74.681 16.344 -8.439 1.00 42.67 309 GLU A CA 1
ATOM 1281 C C . GLU A 1 169 ? 74.846 15.665 -7.079 1.00 40.84 309 GLU A C 1
ATOM 1282 O O . GLU A 1 169 ? 74.386 14.538 -6.917 1.00 38.68 309 GLU A O 1
ATOM 1288 N N . GLU A 1 170 ? 75.409 16.353 -6.092 1.00 36.94 310 GLU A N 1
ATOM 1289 C CA . GLU A 1 170 ? 75.658 15.756 -4.796 1.00 40.60 310 GLU A CA 1
ATOM 1290 C C . GLU A 1 170 ? 74.426 15.469 -3.944 1.00 42.05 310 GLU A C 1
ATOM 1291 O O . GLU A 1 170 ? 74.237 14.337 -3.473 1.00 38.07 310 GLU A O 1
ATOM 1297 N N . GLN A 1 171 ? 73.657 16.523 -3.635 1.00 31.74 311 GLN A N 1
ATOM 1298 C CA . GLN A 1 171 ? 72.377 16.328 -2.979 1.00 28.28 311 GLN A CA 1
ATOM 1299 C C . GLN A 1 171 ? 71.398 15.479 -3.807 1.00 25.81 311 GLN A C 1
ATOM 1300 O O . GLN A 1 171 ? 70.655 14.749 -3.167 1.00 24.51 311 GLN A O 1
ATOM 1306 N N . TYR A 1 172 ? 71.403 15.515 -5.148 1.00 21.96 312 TYR A N 1
ATOM 1307 C CA . TYR A 1 172 ? 70.504 14.648 -5.929 1.00 23.55 312 TYR A CA 1
ATOM 1308 C C . TYR A 1 172 ? 70.988 13.194 -5.644 1.00 26.33 312 TYR A C 1
ATOM 1309 O O . TYR A 1 172 ? 70.202 12.265 -5.569 1.00 24.52 312 TYR A O 1
ATOM 1318 N N . ASN A 1 173 ? 72.292 13.004 -5.580 1.00 29.95 313 ASN A N 1
ATOM 1319 C CA . ASN A 1 173 ? 72.788 11.626 -5.293 1.00 30.51 313 ASN A CA 1
ATOM 1320 C C . ASN A 1 173 ? 72.407 11.142 -3.888 1.00 29.97 313 ASN A C 1
ATOM 1321 O O . ASN A 1 173 ? 72.004 9.980 -3.739 1.00 29.15 313 ASN A O 1
ATOM 1326 N N . ARG A 1 174 ? 72.454 12.012 -2.874 1.00 26.87 314 ARG A N 1
ATOM 1327 C CA . ARG A 1 174 ? 71.920 11.693 -1.577 1.00 27.52 314 ARG A CA 1
ATOM 1328 C C . ARG A 1 174 ? 70.447 11.379 -1.662 1.00 26.07 314 ARG A C 1
ATOM 1329 O O . ARG A 1 174 ? 69.966 10.472 -0.999 1.00 26.32 314 ARG A O 1
ATOM 1337 N N . TYR A 1 175 ? 69.666 12.210 -2.395 1.00 21.54 315 TYR A N 1
ATOM 1338 C CA . TYR A 1 175 ? 68.269 11.845 -2.583 1.00 17.86 315 TYR A CA 1
ATOM 1339 C C . TYR A 1 175 ? 68.135 10.428 -3.269 1.00 17.75 315 TYR A C 1
ATOM 1340 O O . TYR A 1 175 ? 67.320 9.662 -2.858 1.00 19.25 315 TYR A O 1
ATOM 1349 N N . GLN A 1 176 ? 69.013 10.111 -4.219 1.00 20.00 316 GLN A N 1
ATOM 1350 C CA . GLN A 1 176 ? 68.833 8.856 -4.921 1.00 20.94 316 GLN A CA 1
ATOM 1351 C C . GLN A 1 176 ? 69.175 7.689 -3.989 1.00 21.12 316 GLN A C 1
ATOM 1352 O O . GLN A 1 176 ? 68.549 6.641 -4.176 1.00 22.30 316 GLN A O 1
ATOM 1358 N N . GLN A 1 177 ? 70.087 7.914 -3.030 1.00 22.31 317 GLN A N 1
ATOM 1359 C CA . GLN A 1 177 ? 70.391 6.860 -2.013 1.00 21.90 317 GLN A CA 1
ATOM 1360 C C . GLN A 1 177 ? 69.350 6.735 -0.925 1.00 24.70 317 GLN A C 1
ATOM 1361 O O . GLN A 1 177 ? 69.373 5.796 -0.113 1.00 22.31 317 GLN A O 1
ATOM 1367 N N . TYR A 1 178 ? 68.420 7.692 -0.803 1.00 19.88 318 TYR A N 1
ATOM 1368 C CA . TYR A 1 178 ? 67.589 7.716 0.399 1.00 18.32 318 TYR A CA 1
ATOM 1369 C C . TYR A 1 178 ? 66.747 6.438 0.603 1.00 19.32 318 TYR A C 1
ATOM 1370 O O . TYR A 1 178 ? 66.552 5.998 1.745 1.00 20.58 318 TYR A O 1
ATOM 1379 N N . GLY A 1 179 ? 66.191 5.849 -0.474 1.00 22.09 319 GLY A N 1
ATOM 1380 C CA . GLY A 1 179 ? 65.239 4.767 -0.410 1.00 22.95 319 GLY A CA 1
ATOM 1381 C C . GLY A 1 179 ? 65.967 3.535 0.201 1.00 21.39 319 GLY A C 1
ATOM 1382 O O . GLY A 1 179 ? 65.435 2.856 1.061 1.00 22.15 319 GLY A O 1
ATOM 1383 N N . ALA A 1 180 ? 67.161 3.299 -0.319 1.00 20.94 320 ALA A N 1
ATOM 1384 C CA . ALA A 1 180 ? 67.893 2.091 0.130 1.00 21.01 320 ALA A CA 1
ATOM 1385 C C . ALA A 1 180 ? 68.290 2.315 1.559 1.00 20.20 320 ALA A C 1
ATOM 1386 O O . ALA A 1 180 ? 68.271 1.380 2.389 1.00 21.58 320 ALA A O 1
ATOM 1388 N N . GLU A 1 181 ? 68.675 3.518 1.938 1.00 18.59 321 GLU A N 1
ATOM 1389 C CA . GLU A 1 181 ? 68.987 3.788 3.355 1.00 19.63 321 GLU A CA 1
ATOM 1390 C C . GLU A 1 181 ? 67.763 3.585 4.241 1.00 19.74 321 GLU A C 1
ATOM 1391 O O . GLU A 1 181 ? 67.794 3.059 5.394 1.00 21.82 321 GLU A O 1
ATOM 1397 N N . GLU A 1 182 ? 66.614 4.057 3.722 1.00 20.55 322 GLU A N 1
ATOM 1398 C CA . GLU A 1 182 ? 65.422 3.978 4.517 1.00 24.33 322 GLU A CA 1
ATOM 1399 C C . GLU A 1 182 ? 64.959 2.540 4.749 1.00 23.47 322 GLU A C 1
ATOM 1400 O O . GLU A 1 182 ? 64.452 2.239 5.828 1.00 25.87 322 GLU A O 1
ATOM 1406 N N . CYS A 1 183 ? 65.170 1.674 3.775 1.00 24.72 323 CYS A N 1
ATOM 1407 C CA A CYS A 1 183 ? 64.969 0.244 3.936 0.50 24.59 323 CYS A CA 1
ATOM 1408 C CA B CYS A 1 183 ? 64.993 0.199 3.902 0.50 25.62 323 CYS A CA 1
ATOM 1409 C C . CYS A 1 183 ? 65.732 -0.329 5.140 1.00 25.74 323 CYS A C 1
ATOM 1410 O O . CYS A 1 183 ? 65.127 -0.964 6.050 1.00 27.82 323 CYS A O 1
ATOM 1415 N N . VAL A 1 184 ? 67.042 -0.052 5.197 1.00 23.45 324 VAL A N 1
ATOM 1416 C CA . VAL A 1 184 ? 67.878 -0.397 6.372 1.00 22.97 324 VAL A CA 1
ATOM 1417 C C . VAL A 1 184 ? 67.304 0.179 7.653 1.00 24.84 324 VAL A C 1
ATOM 1418 O O . VAL A 1 184 ? 67.167 -0.606 8.650 1.00 29.11 324 VAL A O 1
ATOM 1422 N N . LEU A 1 185 ? 66.944 1.481 7.684 1.00 23.16 325 LEU A N 1
ATOM 1423 C CA . LEU A 1 185 ? 66.476 2.130 8.910 1.00 25.17 325 LEU A CA 1
ATOM 1424 C C . LEU A 1 185 ? 65.177 1.524 9.413 1.00 30.45 325 LEU A C 1
ATOM 1425 O O . LEU A 1 185 ? 65.080 1.215 10.590 1.00 34.20 325 LEU A O 1
ATOM 1430 N N . GLN A 1 186 ? 64.237 1.265 8.497 1.00 29.19 326 GLN A N 1
ATOM 1431 C CA . GLN A 1 186 ? 62.906 0.688 8.853 1.00 31.84 326 GLN A CA 1
ATOM 1432 C C . GLN A 1 186 ? 63.035 -0.763 9.348 1.00 32.59 326 GLN A C 1
ATOM 1433 O O . GLN A 1 186 ? 62.177 -1.275 10.088 1.00 33.58 326 GLN A O 1
ATOM 1439 N N . MET A 1 187 ? 64.098 -1.440 8.930 1.00 31.30 327 MET A N 1
ATOM 1440 C CA . MET A 1 187 ? 64.460 -2.758 9.423 1.00 33.64 327 MET A CA 1
ATOM 1441 C C . MET A 1 187 ? 65.264 -2.701 10.712 1.00 33.98 327 MET A C 1
ATOM 1442 O O . MET A 1 187 ? 65.799 -3.732 11.128 1.00 34.71 327 MET A O 1
ATOM 1447 N N . GLY A 1 188 ? 65.383 -1.528 11.329 1.00 35.07 328 GLY A N 1
ATOM 1448 C CA . GLY A 1 188 ? 66.084 -1.403 12.627 1.00 35.80 328 GLY A CA 1
ATOM 1449 C C . GLY A 1 188 ? 67.598 -1.246 12.542 1.00 39.49 328 GLY A C 1
ATOM 1450 O O . GLY A 1 188 ? 68.285 -1.305 13.575 1.00 33.66 328 GLY A O 1
ATOM 1451 N N . GLY A 1 189 ? 68.132 -1.022 11.323 1.00 32.82 329 GLY A N 1
ATOM 1452 C CA . GLY A 1 189 ? 69.585 -0.848 11.166 1.00 30.78 329 GLY A CA 1
ATOM 1453 C C . GLY A 1 189 ? 69.982 0.584 11.384 1.00 26.81 329 GLY A C 1
ATOM 1454 O O . GLY A 1 189 ? 69.197 1.412 11.938 1.00 29.79 329 GLY A O 1
ATOM 1455 N N . VAL A 1 190 ? 71.196 0.884 10.941 1.00 24.42 330 VAL A N 1
ATOM 1456 C CA . VAL A 1 190 ? 71.841 2.176 11.198 1.00 25.00 330 VAL A CA 1
ATOM 1457 C C . VAL A 1 190 ? 72.757 2.542 10.007 1.00 21.83 330 VAL A C 1
ATOM 1458 O O . VAL A 1 190 ? 73.361 1.674 9.332 1.00 23.27 330 VAL A O 1
ATOM 1462 N N . LEU A 1 191 ? 72.862 3.849 9.721 1.00 24.64 331 LEU A N 1
ATOM 1463 C CA . LEU A 1 191 ? 73.779 4.288 8.678 1.00 21.20 331 LEU A CA 1
ATOM 1464 C C . LEU A 1 191 ? 75.185 4.640 9.286 1.00 21.66 331 LEU A C 1
ATOM 1465 O O . LEU A 1 191 ? 75.188 5.206 10.389 1.00 24.12 331 LEU A O 1
ATOM 1470 N N . CYS A 1 192 ? 76.235 4.238 8.612 1.00 21.52 332 CYS A N 1
ATOM 1471 C CA . CYS A 1 192 ? 77.592 4.666 9.096 1.00 22.05 332 CYS A CA 1
ATOM 1472 C C . CYS A 1 192 ? 77.698 6.228 9.143 1.00 24.78 332 CYS A C 1
ATOM 1473 O O . CYS A 1 192 ? 77.383 6.932 8.186 1.00 24.21 332 CYS A O 1
ATOM 1476 N N . PRO A 1 193 ? 78.119 6.780 10.288 1.00 23.96 333 PRO A N 1
ATOM 1477 C CA . PRO A 1 193 ? 78.183 8.239 10.455 1.00 25.42 333 PRO A CA 1
ATOM 1478 C C . PRO A 1 193 ? 79.426 8.846 9.784 1.00 27.28 333 PRO A C 1
ATOM 1479 O O . PRO A 1 193 ? 79.533 10.093 9.758 1.00 32.03 333 PRO A O 1
ATOM 1483 N N . ARG A 1 194 ? 80.352 8.060 9.275 1.00 27.88 334 ARG A N 1
ATOM 1484 C CA . ARG A 1 194 ? 81.569 8.671 8.695 1.00 29.49 334 ARG A CA 1
ATOM 1485 C C . ARG A 1 194 ? 81.196 9.545 7.487 1.00 33.92 334 ARG A C 1
ATOM 1486 O O . ARG A 1 194 ? 80.608 9.061 6.504 1.00 29.19 334 ARG A O 1
ATOM 1494 N N . PRO A 1 195 ? 81.531 10.861 7.539 1.00 34.90 335 PRO A N 1
ATOM 1495 C CA . PRO A 1 195 ? 81.261 11.620 6.325 1.00 33.84 335 PRO A CA 1
ATOM 1496 C C . PRO A 1 195 ? 81.853 10.972 5.079 1.00 34.82 335 PRO A C 1
ATOM 1497 O O . PRO A 1 195 ? 83.025 10.521 5.066 1.00 34.64 335 PRO A O 1
ATOM 1501 N N . GLY A 1 196 ? 81.037 10.863 4.042 1.00 36.73 336 GLY A N 1
ATOM 1502 C CA . GLY A 1 196 ? 81.497 10.268 2.788 1.00 34.70 336 GLY A CA 1
ATOM 1503 C C . GLY A 1 196 ? 81.381 8.757 2.798 1.00 37.67 336 GLY A C 1
ATOM 1504 O O . GLY A 1 196 ? 81.820 8.071 1.836 1.00 39.39 336 GLY A O 1
ATOM 1505 N N . CYS A 1 197 ? 80.825 8.215 3.888 1.00 30.22 337 CYS A N 1
ATOM 1506 C CA . CYS A 1 197 ? 80.536 6.765 3.897 1.00 28.63 337 CYS A CA 1
ATOM 1507 C C . CYS A 1 197 ? 79.028 6.585 3.918 1.00 28.15 337 CYS A C 1
ATOM 1508 O O . CYS A 1 197 ? 78.444 6.436 2.883 1.00 32.95 337 CYS A O 1
ATOM 1511 N N . GLY A 1 198 ? 78.389 6.617 5.086 1.00 27.59 338 GLY A N 1
ATOM 1512 C CA . GLY A 1 198 ? 76.947 6.406 5.212 1.00 29.28 338 GLY A CA 1
ATOM 1513 C C . GLY A 1 198 ? 76.453 5.039 4.738 1.00 30.51 338 GLY A C 1
ATOM 1514 O O . GLY A 1 198 ? 75.255 4.877 4.401 1.00 29.99 338 GLY A O 1
ATOM 1515 N N . ALA A 1 199 ? 77.340 4.041 4.690 1.00 25.71 339 ALA A N 1
ATOM 1516 C CA . ALA A 1 199 ? 76.921 2.651 4.371 1.00 25.36 339 ALA A CA 1
ATOM 1517 C C . ALA A 1 199 ? 75.716 2.243 5.239 1.00 26.05 339 ALA A C 1
ATOM 1518 O O . ALA A 1 199 ? 75.681 2.566 6.399 1.00 24.57 339 ALA A O 1
ATOM 1520 N N . GLY A 1 200 ? 74.741 1.456 4.723 1.00 24.42 340 GLY A N 1
ATOM 1521 C CA . GLY A 1 200 ? 73.637 1.037 5.617 1.00 23.51 340 GLY A CA 1
ATOM 1522 C C . GLY A 1 200 ? 74.055 -0.285 6.269 1.00 26.36 340 GLY A C 1
ATOM 1523 O O . GLY A 1 200 ? 74.590 -1.188 5.578 1.00 27.50 340 GLY A O 1
ATOM 1524 N N . LEU A 1 201 ? 73.973 -0.324 7.605 1.00 23.28 341 LEU A N 1
ATOM 1525 C CA . LEU A 1 201 ? 74.466 -1.464 8.338 1.00 26.47 341 LEU A CA 1
ATOM 1526 C C . LEU A 1 201 ? 73.311 -2.096 9.129 1.00 22.86 341 LEU A C 1
ATOM 1527 O O . LEU A 1 201 ? 72.436 -1.429 9.722 1.00 23.69 341 LEU A O 1
ATOM 1532 N N . LEU A 1 202 ? 73.368 -3.430 9.201 1.00 29.63 342 LEU A N 1
ATOM 1533 C CA . LEU A 1 202 ? 72.363 -4.177 9.905 1.00 28.71 342 LEU A CA 1
ATOM 1534 C C . LEU A 1 202 ? 73.012 -5.038 11.037 1.00 35.70 342 LEU A C 1
ATOM 1535 O O . LEU A 1 202 ? 72.942 -6.284 10.979 1.00 40.68 342 LEU A O 1
ATOM 1540 N N . PRO A 1 203 ? 73.640 -4.383 12.054 1.00 36.33 343 PRO A N 1
ATOM 1541 C CA . PRO A 1 203 ? 74.176 -5.174 13.182 1.00 41.46 343 PRO A CA 1
ATOM 1542 C C . PRO A 1 203 ? 73.048 -5.881 13.969 1.00 42.91 343 PRO A C 1
ATOM 1543 O O . PRO A 1 203 ? 71.889 -5.437 13.925 1.00 39.90 343 PRO A O 1
ATOM 1547 N N . GLU A 1 204 ? 73.386 -6.930 14.738 1.00 44.97 344 GLU A N 1
ATOM 1548 C CA . GLU A 1 204 ? 72.401 -7.492 15.658 1.00 41.04 344 GLU A CA 1
ATOM 1549 C C . GLU A 1 204 ? 71.832 -6.396 16.529 1.00 40.28 344 GLU A C 1
ATOM 1550 O O . GLU A 1 204 ? 72.605 -5.549 16.985 1.00 38.83 344 GLU A O 1
ATOM 1556 N N . PRO A 1 205 ? 70.489 -6.386 16.741 1.00 44.30 345 PRO A N 1
ATOM 1557 C CA . PRO A 1 205 ? 69.725 -5.384 17.499 1.00 50.90 345 PRO A CA 1
ATOM 1558 C C . PRO A 1 205 ? 70.325 -4.898 18.806 1.00 50.21 345 PRO A C 1
ATOM 1559 O O . PRO A 1 205 ? 70.165 -3.733 19.139 1.00 59.17 345 PRO A O 1
ATOM 1563 N N . ASP A 1 206 ? 70.963 -5.786 19.559 1.00 54.04 346 ASP A N 1
ATOM 1564 C CA . ASP A 1 206 ? 71.323 -5.476 20.943 1.00 48.87 346 ASP A CA 1
ATOM 1565 C C . ASP A 1 206 ? 72.806 -5.055 21.087 1.00 50.44 346 ASP A C 1
ATOM 1566 O O . ASP A 1 206 ? 73.226 -4.740 22.187 1.00 48.44 346 ASP A O 1
ATOM 1571 N N . GLN A 1 207 ? 73.577 -5.035 19.982 1.00 43.06 347 GLN A N 1
ATOM 1572 C CA . GLN A 1 207 ? 75.012 -4.655 20.006 1.00 40.19 347 GLN A CA 1
ATOM 1573 C C . GLN A 1 207 ? 75.211 -3.120 19.883 1.00 43.66 347 GLN A C 1
ATOM 1574 O O . GLN A 1 207 ? 74.835 -2.524 18.861 1.00 37.63 347 GLN A O 1
ATOM 1580 N N . ARG A 1 208 ? 75.783 -2.477 20.916 1.00 37.53 348 ARG A N 1
ATOM 1581 C CA . ARG A 1 208 ? 76.079 -1.036 20.897 1.00 37.43 348 ARG A CA 1
ATOM 1582 C C . ARG A 1 208 ? 77.283 -0.681 19.987 1.00 32.68 348 ARG A C 1
ATOM 1583 O O . ARG A 1 208 ? 77.309 0.416 19.361 1.00 33.76 348 ARG A O 1
ATOM 1591 N N . LYS A 1 209 ? 78.262 -1.586 19.912 1.00 33.50 349 LYS A N 1
ATOM 1592 C CA . LYS A 1 209 ? 79.403 -1.422 19.001 1.00 29.90 349 LYS A CA 1
ATOM 1593 C C . LYS A 1 209 ? 79.020 -1.863 17.600 1.00 34.41 349 LYS A C 1
ATOM 1594 O O . LYS A 1 209 ? 78.591 -3.015 17.399 1.00 32.14 349 LYS A O 1
ATOM 1600 N N . VAL A 1 210 ? 79.199 -0.964 16.634 1.00 31.99 350 VAL A N 1
ATOM 1601 C CA . VAL A 1 210 ? 78.905 -1.272 15.240 1.00 27.38 350 VAL A CA 1
ATOM 1602 C C . VAL A 1 210 ? 80.140 -0.958 14.473 1.00 28.84 350 VAL A C 1
ATOM 1603 O O . VAL A 1 210 ? 80.723 0.144 14.589 1.00 28.72 350 VAL A O 1
ATOM 1607 N N . THR A 1 211 ? 80.561 -1.897 13.662 1.00 28.30 351 THR A N 1
ATOM 1608 C CA . THR A 1 211 ? 81.713 -1.627 12.836 1.00 26.72 351 THR A CA 1
ATOM 1609 C C . THR A 1 211 ? 81.227 -1.579 11.394 1.00 29.74 351 THR A C 1
ATOM 1610 O O . THR A 1 211 ? 80.441 -2.417 10.933 1.00 29.98 351 THR A O 1
ATOM 1614 N N . CYS A 1 212 ? 81.659 -0.554 10.681 1.00 26.42 352 CYS A N 1
ATOM 1615 C CA . CYS A 1 212 ? 81.388 -0.471 9.246 1.00 30.85 352 CYS A CA 1
ATOM 1616 C C . CYS A 1 212 ? 82.215 -1.473 8.454 1.00 35.44 352 CYS A C 1
ATOM 1617 O O . CYS A 1 212 ? 83.348 -1.214 8.043 1.00 33.04 352 CYS A O 1
ATOM 1620 N N . GLU A 1 213 ? 81.598 -2.636 8.242 1.00 39.64 353 GLU A N 1
ATOM 1621 C CA . GLU A 1 213 ? 82.243 -3.783 7.561 1.00 48.58 353 GLU A CA 1
ATOM 1622 C C . GLU A 1 213 ? 81.159 -4.672 6.956 1.00 45.35 353 GLU A C 1
ATOM 1623 O O . GLU A 1 213 ? 80.037 -4.684 7.460 1.00 45.47 353 GLU A O 1
ATOM 1629 N N . GLY A 1 214 ? 81.514 -5.388 5.879 1.00 56.54 354 GLY A N 1
ATOM 1630 C CA . GLY A 1 214 ? 80.563 -5.836 4.847 1.00 53.85 354 GLY A CA 1
ATOM 1631 C C . GLY A 1 214 ? 79.916 -7.147 5.207 1.00 57.71 354 GLY A C 1
ATOM 1632 O O . GLY A 1 214 ? 78.943 -7.535 4.577 1.00 68.80 354 GLY A O 1
ATOM 1633 N N . GLY A 1 219 ? 82.731 -1.766 4.072 1.00 52.22 359 GLY A N 1
ATOM 1634 C CA . GLY A 1 219 ? 82.766 -0.313 4.252 1.00 47.41 359 GLY A CA 1
ATOM 1635 C C . GLY A 1 219 ? 84.097 0.306 4.670 1.00 43.71 359 GLY A C 1
ATOM 1636 O O . GLY A 1 219 ? 85.171 -0.043 4.176 1.00 45.69 359 GLY A O 1
ATOM 1637 N N . CYS A 1 220 ? 84.018 1.243 5.595 1.00 35.67 360 CYS A N 1
ATOM 1638 C CA . CYS A 1 220 ? 85.155 2.090 5.881 1.00 32.13 360 CYS A CA 1
ATOM 1639 C C . CYS A 1 220 ? 85.908 1.707 7.161 1.00 33.04 360 CYS A C 1
ATOM 1640 O O . CYS A 1 220 ? 86.841 2.421 7.527 1.00 35.10 360 CYS A O 1
ATOM 1643 N N . GLY A 1 221 ? 85.497 0.625 7.829 1.00 34.52 361 GLY A N 1
ATOM 1644 C CA . GLY A 1 221 ? 86.221 0.143 9.017 1.00 34.19 361 GLY A CA 1
ATOM 1645 C C . GLY A 1 221 ? 85.887 0.903 10.287 1.00 32.83 361 GLY A C 1
ATOM 1646 O O . GLY A 1 221 ? 86.368 0.559 11.360 1.00 34.72 361 GLY A O 1
ATOM 1647 N N . PHE A 1 222 ? 85.040 1.931 10.220 1.00 30.88 362 PHE A N 1
ATOM 1648 C CA . PHE A 1 222 ? 84.830 2.774 11.359 1.00 28.60 362 PHE A CA 1
ATOM 1649 C C . PHE A 1 222 ? 84.075 2.007 12.428 1.00 31.95 362 PHE A C 1
ATOM 1650 O O . PHE A 1 222 ? 83.003 1.435 12.164 1.00 28.23 362 PHE A O 1
ATOM 1658 N N . ALA A 1 223 ? 84.626 1.985 13.657 1.00 29.35 363 ALA A N 1
ATOM 1659 C CA . ALA A 1 223 ? 83.882 1.390 14.776 1.00 27.92 363 ALA A CA 1
ATOM 1660 C C . ALA A 1 223 ? 83.228 2.506 15.588 1.00 26.85 363 ALA A C 1
ATOM 1661 O O . ALA A 1 223 ? 83.904 3.402 16.153 1.00 31.16 363 ALA A O 1
ATOM 1663 N N . PHE A 1 224 ? 81.908 2.462 15.715 1.00 25.06 364 PHE A N 1
ATOM 1664 C CA . PHE A 1 224 ? 81.193 3.530 16.325 1.00 23.44 364 PHE A CA 1
ATOM 1665 C C . PHE A 1 224 ? 80.202 3.033 17.372 1.00 27.27 364 PHE A C 1
ATOM 1666 O O . PHE A 1 224 ? 79.820 1.850 17.405 1.00 30.65 364 PHE A O 1
ATOM 1674 N N . CYS A 1 225 ? 79.761 3.911 18.230 1.00 27.96 365 CYS A N 1
ATOM 1675 C CA . CYS A 1 225 ? 78.784 3.585 19.198 1.00 31.41 365 CYS A CA 1
ATOM 1676 C C . CYS A 1 225 ? 77.464 3.891 18.494 1.00 34.71 365 CYS A C 1
ATOM 1677 O O . CYS A 1 225 ? 77.259 5.026 18.087 1.00 32.45 365 CYS A O 1
ATOM 1680 N N . ARG A 1 226 ? 76.567 2.906 18.309 1.00 35.23 366 ARG A N 1
ATOM 1681 C CA . ARG A 1 226 ? 75.317 3.251 17.566 1.00 35.04 366 ARG A CA 1
ATOM 1682 C C . ARG A 1 226 ? 74.391 4.215 18.355 1.00 36.49 366 ARG A C 1
ATOM 1683 O O . ARG A 1 226 ? 73.410 4.781 17.801 1.00 33.33 366 ARG A O 1
ATOM 1691 N N . GLU A 1 227 ? 74.656 4.423 19.635 1.00 34.56 367 GLU A N 1
ATOM 1692 C CA . GLU A 1 227 ? 73.783 5.331 20.395 1.00 41.59 367 GLU A CA 1
ATOM 1693 C C . GLU A 1 227 ? 74.128 6.823 20.162 1.00 43.11 367 GLU A C 1
ATOM 1694 O O . GLU A 1 227 ? 73.241 7.627 19.902 1.00 48.64 367 GLU A O 1
ATOM 1700 N N . CYS A 1 228 ? 75.411 7.191 20.222 1.00 37.39 368 CYS A N 1
ATOM 1701 C CA . CYS A 1 228 ? 75.817 8.610 20.091 1.00 35.36 368 CYS A CA 1
ATOM 1702 C C . CYS A 1 228 ? 76.511 8.856 18.739 1.00 31.62 368 CYS A C 1
ATOM 1703 O O . CYS A 1 228 ? 76.760 10.008 18.328 1.00 31.17 368 CYS A O 1
ATOM 1706 N N . LYS A 1 229 ? 76.827 7.761 18.045 1.00 29.52 369 LYS A N 1
ATOM 1707 C CA . LYS A 1 229 ? 77.434 7.815 16.690 1.00 30.27 369 LYS A CA 1
ATOM 1708 C C . LYS A 1 229 ? 78.878 8.267 16.719 1.00 29.77 369 LYS A C 1
ATOM 1709 O O . LYS A 1 229 ? 79.436 8.482 15.666 1.00 30.75 369 LYS A O 1
ATOM 1715 N N . GLU A 1 230 ? 79.450 8.499 17.897 1.00 26.86 370 GLU A N 1
ATOM 1716 C CA . GLU A 1 230 ? 80.912 8.802 17.932 1.00 26.59 370 GLU A CA 1
ATOM 1717 C C . GLU A 1 230 ? 81.742 7.514 17.828 1.00 29.59 370 GLU A C 1
ATOM 1718 O O . GLU A 1 230 ? 81.193 6.399 17.775 1.00 31.51 370 GLU A O 1
ATOM 1724 N N . ALA A 1 231 ? 83.060 7.639 17.751 1.00 26.32 371 ALA A N 1
ATOM 1725 C CA . ALA A 1 231 ? 83.890 6.457 17.795 1.00 29.10 371 ALA A CA 1
ATOM 1726 C C . ALA A 1 231 ? 83.490 5.607 18.987 1.00 26.97 371 ALA A C 1
ATOM 1727 O O . ALA A 1 231 ? 83.085 6.133 20.066 1.00 30.22 371 ALA A O 1
ATOM 1729 N N . TYR A 1 232 ? 83.582 4.276 18.826 1.00 28.94 372 TYR A N 1
ATOM 1730 C CA . TYR A 1 232 ? 83.126 3.423 19.885 1.00 27.17 372 TYR A CA 1
ATOM 1731 C C . TYR A 1 232 ? 83.972 3.638 21.172 1.00 31.27 372 TYR A C 1
ATOM 1732 O O . TYR A 1 232 ? 85.204 3.794 21.101 1.00 28.40 372 TYR A O 1
ATOM 1741 N N . HIS A 1 233 ? 83.270 3.648 22.304 1.00 30.35 373 HIS A N 1
ATOM 1742 C CA . HIS A 1 233 ? 83.888 3.882 23.612 1.00 35.12 373 HIS A CA 1
ATOM 1743 C C . HIS A 1 233 ? 83.200 2.951 24.556 1.00 36.72 373 HIS A C 1
ATOM 1744 O O . HIS A 1 233 ? 81.998 2.652 24.387 1.00 39.35 373 HIS A O 1
ATOM 1751 N N . GLU A 1 234 ? 83.884 2.536 25.616 1.00 37.31 374 GLU A N 1
ATOM 1752 C CA . GLU A 1 234 ? 83.158 1.890 26.733 1.00 40.59 374 GLU A CA 1
ATOM 1753 C C . GLU A 1 234 ? 82.489 2.994 27.586 1.00 41.27 374 GLU A C 1
ATOM 1754 O O . GLU A 1 234 ? 82.790 4.177 27.413 1.00 42.73 374 GLU A O 1
ATOM 1760 N N . GLY A 1 235 ? 81.555 2.620 28.458 1.00 44.25 375 GLY A N 1
ATOM 1761 C CA . GLY A 1 235 ? 80.991 3.537 29.433 1.00 47.94 375 GLY A CA 1
ATOM 1762 C C . GLY A 1 235 ? 79.943 4.367 28.750 1.00 53.35 375 GLY A C 1
ATOM 1763 O O . GLY A 1 235 ? 79.748 4.216 27.537 1.00 54.16 375 GLY A O 1
ATOM 1764 N N . GLU A 1 236 ? 79.275 5.237 29.516 1.00 56.27 376 GLU A N 1
ATOM 1765 C CA . GLU A 1 236 ? 78.202 6.096 29.001 1.00 50.86 376 GLU A CA 1
ATOM 1766 C C . GLU A 1 236 ? 78.706 7.089 27.932 1.00 47.99 376 GLU A C 1
ATOM 1767 O O . GLU A 1 236 ? 79.875 7.436 27.889 1.00 44.94 376 GLU A O 1
ATOM 1773 N N . CYS A 1 237 ? 77.783 7.529 27.082 1.00 45.57 377 CYS A N 1
ATOM 1774 C CA . CYS A 1 237 ? 78.016 8.525 26.048 1.00 43.93 377 CYS A CA 1
ATOM 1775 C C . CYS A 1 237 ? 78.092 9.860 26.779 1.00 46.92 377 CYS A C 1
ATOM 1776 O O . CYS A 1 237 ? 77.469 10.000 27.832 1.00 47.88 377 CYS A O 1
ATOM 1779 N N . SER A 1 238 ? 78.790 10.840 26.212 1.00 47.07 378 SER A N 1
ATOM 1780 C CA . SER A 1 238 ? 79.002 12.147 26.906 1.00 54.85 378 SER A CA 1
ATOM 1781 C C . SER A 1 238 ? 77.740 12.859 27.450 1.00 50.48 378 SER A C 1
ATOM 1782 O O . SER A 1 238 ? 76.805 13.179 26.706 1.00 58.42 378 SER A O 1
ATOM 1785 N N . ALA A 1 250 ? 63.006 25.552 11.049 1.00 47.39 390 ALA A N 1
ATOM 1786 C CA . ALA A 1 250 ? 63.069 24.894 9.733 1.00 40.91 390 ALA A CA 1
ATOM 1787 C C . ALA A 1 250 ? 61.718 24.284 9.301 1.00 54.10 390 ALA A C 1
ATOM 1788 O O . ALA A 1 250 ? 61.377 24.290 8.089 1.00 56.14 390 ALA A O 1
ATOM 1790 N N . TYR A 1 251 ? 60.957 23.778 10.287 1.00 47.78 391 TYR A N 1
ATOM 1791 C CA . TYR A 1 251 ? 59.656 23.068 10.082 1.00 45.31 391 TYR A CA 1
ATOM 1792 C C . TYR A 1 251 ? 58.401 23.873 10.430 1.00 51.96 391 TYR A C 1
ATOM 1793 O O . TYR A 1 251 ? 57.299 23.315 10.433 1.00 53.47 391 TYR A O 1
ATOM 1802 N N . ARG A 1 252 ? 58.553 25.159 10.763 1.00 54.14 392 ARG A N 1
ATOM 1803 C CA . ARG A 1 252 ? 57.380 25.990 11.155 1.00 51.72 392 ARG A CA 1
ATOM 1804 C C . ARG A 1 252 ? 57.031 27.000 10.030 1.00 48.48 392 ARG A C 1
ATOM 1805 O O . ARG A 1 252 ? 57.780 27.965 9.815 1.00 55.86 392 ARG A O 1
ATOM 1813 N N . VAL A 1 253 ? 55.936 26.765 9.298 1.00 43.94 393 VAL A N 1
ATOM 1814 C CA . VAL A 1 253 ? 55.525 27.688 8.166 1.00 37.06 393 VAL A CA 1
ATOM 1815 C C . VAL A 1 253 ? 54.544 28.750 8.711 1.00 30.59 393 VAL A C 1
ATOM 1816 O O . VAL A 1 253 ? 53.549 28.402 9.299 1.00 33.45 393 VAL A O 1
ATOM 1820 N N . ASP A 1 254 ? 54.857 30.020 8.567 1.00 26.31 394 ASP A N 1
ATOM 1821 C CA . ASP A 1 254 ? 54.008 31.095 9.080 1.00 27.48 394 ASP A CA 1
ATOM 1822 C C . ASP A 1 254 ? 52.698 31.142 8.311 1.00 31.77 394 ASP A C 1
ATOM 1823 O O . ASP A 1 254 ? 52.680 31.053 7.075 1.00 25.38 394 ASP A O 1
ATOM 1828 N N . GLU A 1 255 ? 51.583 31.279 9.018 1.00 26.37 395 GLU A N 1
ATOM 1829 C CA . GLU A 1 255 ? 50.275 31.222 8.366 1.00 30.71 395 GLU A CA 1
ATOM 1830 C C . GLU A 1 255 ? 50.039 32.361 7.370 1.00 30.41 395 GLU A C 1
ATOM 1831 O O . GLU A 1 255 ? 49.524 32.127 6.263 1.00 25.55 395 GLU A O 1
ATOM 1837 N N . ARG A 1 256 ? 50.411 33.576 7.749 1.00 23.98 396 ARG A N 1
ATOM 1838 C CA . ARG A 1 256 ? 50.225 34.767 6.864 1.00 27.60 396 ARG A CA 1
ATOM 1839 C C . ARG A 1 256 ? 51.177 34.626 5.638 1.00 29.90 396 ARG A C 1
ATOM 1840 O O . ARG A 1 256 ? 50.762 34.937 4.523 1.00 25.95 396 ARG A O 1
ATOM 1848 N N . ALA A 1 257 ? 52.397 34.137 5.904 1.00 25.21 397 ALA A N 1
ATOM 1849 C CA . ALA A 1 257 ? 53.425 33.953 4.824 1.00 25.14 397 ALA A CA 1
ATOM 1850 C C . ALA A 1 257 ? 52.869 32.956 3.843 1.00 22.83 397 ALA A C 1
ATOM 1851 O O . ALA A 1 257 ? 53.043 33.149 2.577 1.00 24.30 397 ALA A O 1
ATOM 1853 N N . ALA A 1 258 ? 52.183 31.934 4.328 1.00 23.20 398 ALA A N 1
ATOM 1854 C CA . ALA A 1 258 ? 51.637 30.950 3.412 1.00 23.87 398 ALA A CA 1
ATOM 1855 C C . ALA A 1 258 ? 50.493 31.540 2.575 1.00 23.58 398 ALA A C 1
ATOM 1856 O O . ALA A 1 258 ? 50.403 31.268 1.395 1.00 24.46 398 ALA A O 1
ATOM 1858 N N . GLU A 1 259 ? 49.593 32.334 3.194 1.00 23.28 399 GLU A N 1
ATOM 1859 C CA . GLU A 1 259 ? 48.484 32.981 2.448 1.00 21.04 399 GLU A CA 1
ATOM 1860 C C . GLU A 1 259 ? 49.008 33.883 1.348 1.00 18.55 399 GLU A C 1
ATOM 1861 O O . GLU A 1 259 ? 48.352 33.975 0.262 1.00 24.43 399 GLU A O 1
ATOM 1867 N N . GLN A 1 260 ? 50.102 34.569 1.609 1.00 22.18 400 GLN A N 1
ATOM 1868 C CA . GLN A 1 260 ? 50.655 35.513 0.620 1.00 23.50 400 GLN A CA 1
ATOM 1869 C C . GLN A 1 260 ? 51.259 34.761 -0.556 1.00 21.63 400 GLN A C 1
ATOM 1870 O O . GLN A 1 260 ? 51.145 35.181 -1.692 1.00 21.90 400 GLN A O 1
ATOM 1876 N N . ALA A 1 261 ? 51.917 33.674 -0.257 1.00 20.61 401 ALA A N 1
ATOM 1877 C CA . ALA A 1 261 ? 52.621 32.815 -1.207 1.00 14.35 401 ALA A CA 1
ATOM 1878 C C . ALA A 1 261 ? 51.749 31.805 -1.983 1.00 15.48 401 ALA A C 1
ATOM 1879 O O . ALA A 1 261 ? 51.979 30.630 -1.862 1.00 14.53 401 ALA A O 1
ATOM 1881 N N . ARG A 1 262 ? 50.708 32.301 -2.699 1.00 14.54 402 ARG A N 1
ATOM 1882 C CA . ARG A 1 262 ? 49.789 31.411 -3.445 1.00 14.86 402 ARG A CA 1
ATOM 1883 C C . ARG A 1 262 ? 49.676 31.963 -4.870 1.00 13.09 402 ARG A C 1
ATOM 1884 O O . ARG A 1 262 ? 49.508 33.195 -5.088 1.00 15.88 402 ARG A O 1
ATOM 1892 N N . TRP A 1 263 ? 49.830 31.034 -5.799 1.00 14.34 403 TRP A N 1
ATOM 1893 C CA . TRP A 1 263 ? 49.941 31.437 -7.191 1.00 13.10 403 TRP A CA 1
ATOM 1894 C C . TRP A 1 263 ? 48.725 32.213 -7.676 1.00 14.19 403 TRP A C 1
ATOM 1895 O O . TRP A 1 263 ? 48.902 33.163 -8.441 1.00 14.25 403 TRP A O 1
ATOM 1906 N N . GLU A 1 264 ? 47.540 31.733 -7.296 1.00 13.83 404 GLU A N 1
ATOM 1907 C CA . GLU A 1 264 ? 46.344 32.387 -7.875 1.00 13.64 404 GLU A CA 1
ATOM 1908 C C . GLU A 1 264 ? 45.782 33.408 -6.950 1.00 14.88 404 GLU A C 1
ATOM 1909 O O . GLU A 1 264 ? 44.690 34.008 -7.216 1.00 16.07 404 GLU A O 1
ATOM 1915 N N . ALA A 1 265 ? 46.415 33.698 -5.814 1.00 14.48 405 ALA A N 1
ATOM 1916 C CA . ALA A 1 265 ? 45.851 34.756 -4.907 1.00 16.71 405 ALA A CA 1
ATOM 1917 C C . ALA A 1 265 ? 45.862 36.158 -5.611 1.00 15.53 405 ALA A C 1
ATOM 1918 O O . ALA A 1 265 ? 46.690 36.444 -6.480 1.00 16.00 405 ALA A O 1
ATOM 1920 N N . ALA A 1 266 ? 44.920 37.008 -5.227 1.00 14.39 406 ALA A N 1
ATOM 1921 C CA . ALA A 1 266 ? 44.839 38.373 -5.752 1.00 16.37 406 ALA A CA 1
ATOM 1922 C C . ALA A 1 266 ? 46.208 39.102 -5.558 1.00 18.60 406 ALA A C 1
ATOM 1923 O O . ALA A 1 266 ? 46.886 38.882 -4.559 1.00 20.52 406 ALA A O 1
ATOM 1925 N N . SER A 1 267 ? 46.619 39.862 -6.525 1.00 16.61 407 SER A N 1
ATOM 1926 C CA . SER A 1 267 ? 47.989 40.523 -6.435 1.00 18.50 407 SER A CA 1
ATOM 1927 C C . SER A 1 267 ? 47.90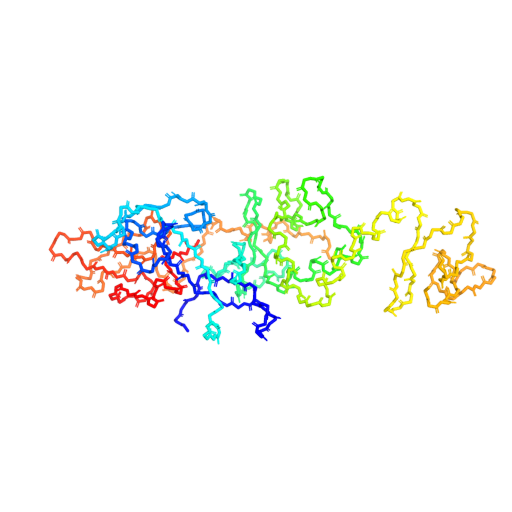7 41.988 -6.720 1.00 23.63 407 SER A C 1
ATOM 1928 O O . SER A 1 267 ? 46.963 42.491 -7.363 1.00 21.40 407 SER A O 1
ATOM 1931 N N . LYS A 1 268 ? 48.868 42.721 -6.160 1.00 21.76 408 LYS A N 1
ATOM 1932 C CA . LYS A 1 268 ? 48.994 44.128 -6.590 1.00 23.63 408 LYS A CA 1
ATOM 1933 C C . LYS A 1 268 ? 49.403 44.311 -8.022 1.00 22.91 408 LYS A C 1
ATOM 1934 O O . LYS A 1 268 ? 50.178 43.522 -8.617 1.00 24.55 408 LYS A O 1
ATOM 1940 N N . GLU A 1 269 ? 49.031 45.459 -8.569 1.00 24.61 409 GLU A N 1
ATOM 1941 C CA . GLU A 1 269 ? 49.281 45.711 -9.987 1.00 22.84 409 GLU A CA 1
ATOM 1942 C C . GLU A 1 269 ? 50.777 45.934 -10.092 1.00 27.94 409 GLU A C 1
ATOM 1943 O O . GLU A 1 269 ? 51.397 46.416 -9.115 1.00 35.27 409 GLU A O 1
ATOM 1949 N N . THR A 1 270 ? 51.405 45.405 -11.131 1.00 28.07 410 THR A N 1
ATOM 1950 C CA . THR A 1 270 ? 52.897 45.663 -11.303 1.00 27.95 410 THR A CA 1
ATOM 1951 C C . THR A 1 270 ? 53.080 46.722 -12.384 1.00 29.59 410 THR A C 1
ATOM 1952 O O . THR A 1 270 ? 52.079 47.298 -12.900 1.00 28.70 410 THR A O 1
ATOM 1956 N N . ILE A 1 271 ? 54.335 46.960 -12.785 1.00 30.16 411 ILE A N 1
ATOM 1957 C CA . ILE A 1 271 ? 54.596 47.862 -13.915 1.00 35.76 411 ILE A CA 1
ATOM 1958 C C . ILE A 1 271 ? 53.966 47.305 -15.186 1.00 34.07 411 ILE A C 1
ATOM 1959 O O . ILE A 1 271 ? 53.559 48.080 -16.045 1.00 34.82 411 ILE A O 1
ATOM 1964 N N . LYS A 1 272 ? 53.954 45.970 -15.342 1.00 28.64 412 LYS A N 1
ATOM 1965 C CA . LYS A 1 272 ? 53.299 45.303 -16.492 1.00 28.45 412 LYS A CA 1
ATOM 1966 C C . LYS A 1 272 ? 51.777 45.205 -16.244 1.00 27.83 412 LYS A C 1
ATOM 1967 O O . LYS A 1 272 ? 51.301 44.521 -15.356 1.00 30.54 412 LYS A O 1
ATOM 1973 N N . LYS A 1 273 ? 51.055 45.958 -17.050 1.00 25.98 413 LYS A N 1
ATOM 1974 C CA . LYS A 1 273 ? 49.601 46.021 -16.921 1.00 24.27 413 LYS A CA 1
ATOM 1975 C C . LYS A 1 273 ? 48.902 44.753 -17.403 1.00 23.60 413 LYS A C 1
ATOM 1976 O O . LYS A 1 273 ? 49.453 44.027 -18.214 1.00 23.89 413 LYS A O 1
ATOM 1982 N N . THR A 1 274 ? 47.637 44.545 -16.991 1.00 19.50 414 THR A N 1
ATOM 1983 C CA . THR A 1 274 ? 46.922 43.364 -17.422 1.00 22.24 414 THR A CA 1
ATOM 1984 C C . THR A 1 274 ? 45.981 43.593 -18.531 1.00 22.25 414 THR A C 1
ATOM 1985 O O . THR A 1 274 ? 45.509 42.611 -19.084 1.00 20.37 414 THR A O 1
ATOM 1989 N N . THR A 1 275 ? 45.784 44.859 -18.911 1.00 21.07 415 THR A N 1
ATOM 1990 C CA . THR A 1 275 ? 45.100 45.291 -20.108 1.00 22.75 415 THR A CA 1
ATOM 1991 C C . THR A 1 275 ? 46.076 46.106 -20.849 1.00 21.58 415 THR A C 1
ATOM 1992 O O . THR A 1 275 ? 46.746 46.986 -20.250 1.00 26.19 415 THR A O 1
ATOM 1996 N N . LYS A 1 276 ? 46.340 45.760 -22.103 1.00 20.12 416 LYS A N 1
ATOM 1997 C CA . LYS A 1 276 ? 47.456 46.423 -22.852 1.00 20.97 416 LYS A CA 1
ATOM 1998 C C . LYS A 1 276 ? 46.961 46.894 -24.225 1.00 24.07 416 LYS A C 1
ATOM 1999 O O . LYS A 1 276 ? 46.076 46.318 -24.855 1.00 20.39 416 LYS A O 1
ATOM 2005 N N . PRO A 1 277 ? 47.469 48.029 -24.683 1.00 24.82 417 PRO A N 1
ATOM 2006 C CA . PRO A 1 277 ? 47.081 48.477 -26.018 1.00 22.88 417 PRO A CA 1
ATOM 2007 C C . PRO A 1 277 ? 47.618 47.596 -27.145 1.00 22.72 417 PRO A C 1
ATOM 2008 O O . PRO A 1 277 ? 48.787 47.144 -27.079 1.00 21.28 417 PRO A O 1
ATOM 2012 N N . CYS A 1 278 ? 46.822 47.379 -28.205 1.00 20.90 418 CYS A N 1
ATOM 2013 C CA . CYS A 1 278 ? 47.353 46.772 -29.428 1.00 22.24 418 CYS A CA 1
ATOM 2014 C C . CYS A 1 278 ? 48.593 47.532 -29.946 1.00 23.18 418 CYS A C 1
ATOM 2015 O O . CYS A 1 278 ? 48.497 48.781 -30.075 1.00 24.59 418 CYS A O 1
ATOM 2018 N N . PRO A 1 279 ? 49.750 46.870 -30.236 1.00 23.39 419 PRO A N 1
ATOM 2019 C CA . PRO A 1 279 ? 50.967 47.562 -30.682 1.00 22.26 419 PRO A CA 1
ATOM 2020 C C . PRO A 1 279 ? 50.646 48.321 -31.955 1.00 28.32 419 PRO A C 1
ATOM 2021 O O . PRO A 1 279 ? 51.307 49.345 -32.225 1.00 26.95 419 PRO A O 1
ATOM 2025 N N . ARG A 1 280 ? 49.671 47.852 -32.741 1.00 26.72 420 ARG A N 1
ATOM 2026 C CA . ARG A 1 280 ? 49.416 48.597 -34.012 1.00 29.06 420 ARG A CA 1
ATOM 2027 C C . ARG A 1 280 ? 48.287 49.601 -33.921 1.00 27.66 420 ARG A C 1
ATOM 2028 O O . ARG A 1 280 ? 48.504 50.742 -34.364 1.00 31.53 420 ARG A O 1
ATOM 2036 N N . CYS A 1 281 ? 47.130 49.265 -33.351 1.00 27.30 421 CYS A N 1
ATOM 2037 C CA . CYS A 1 281 ? 45.978 50.182 -33.431 1.00 30.54 421 CYS A CA 1
ATOM 2038 C C . CYS A 1 281 ? 45.690 50.834 -32.142 1.00 32.66 421 CYS A C 1
ATOM 2039 O O . CYS A 1 281 ? 44.782 51.668 -32.120 1.00 30.10 421 CYS A O 1
ATOM 2042 N N . HIS A 1 282 ? 46.448 50.459 -31.073 1.00 26.95 422 HIS A N 1
ATOM 2043 C CA . HIS A 1 282 ? 46.416 51.168 -29.775 1.00 24.73 422 HIS A CA 1
ATOM 2044 C C . HIS A 1 282 ? 45.218 50.957 -28.932 1.00 25.23 422 HIS A C 1
ATOM 2045 O O . HIS A 1 282 ? 45.105 51.534 -27.830 1.00 29.81 422 HIS A O 1
ATOM 2052 N N . VAL A 1 283 ? 44.295 50.155 -29.396 1.00 29.32 423 VAL A N 1
ATOM 2053 C CA . VAL A 1 283 ? 43.042 49.928 -28.676 1.00 24.68 423 VAL A CA 1
ATOM 2054 C C . VAL A 1 283 ? 43.294 48.904 -27.510 1.00 27.59 423 VAL A C 1
ATOM 2055 O O . VAL A 1 283 ? 44.127 48.000 -27.699 1.00 28.86 423 VAL A O 1
ATOM 2059 N N . PRO A 1 284 ? 42.713 49.126 -26.327 1.00 29.36 424 PRO A N 1
ATOM 2060 C CA . PRO A 1 284 ? 43.027 48.275 -25.155 1.00 27.68 424 PRO A CA 1
ATOM 2061 C C . PRO A 1 284 ? 42.535 46.862 -25.380 1.00 32.32 424 PRO A C 1
ATOM 2062 O O . PRO A 1 284 ? 41.504 46.667 -26.028 1.00 28.62 424 PRO A O 1
ATOM 2066 N N . VAL A 1 285 ? 43.275 45.871 -24.870 1.00 25.48 425 VAL A N 1
ATOM 2067 C CA . VAL A 1 285 ? 43.073 44.466 -25.299 1.00 22.61 425 VAL A CA 1
ATOM 2068 C C . VAL A 1 285 ? 43.204 43.707 -23.981 1.00 18.21 425 VAL A C 1
ATOM 2069 O O . VAL A 1 285 ? 44.168 43.998 -23.195 1.00 21.32 425 VAL A O 1
ATOM 2073 N N . GLU A 1 286 ? 42.252 42.795 -23.704 1.00 17.81 426 GLU A N 1
ATOM 2074 C CA . GLU A 1 286 ? 42.224 41.915 -22.547 1.00 17.39 426 GLU A CA 1
ATOM 2075 C C . GLU A 1 286 ? 42.779 40.520 -22.981 1.00 16.63 426 GLU A C 1
ATOM 2076 O O . GLU A 1 286 ? 42.517 40.117 -24.130 1.00 18.41 426 GLU A O 1
ATOM 2082 N N . LYS A 1 287 ? 43.581 39.881 -22.082 1.00 17.01 427 LYS A N 1
ATOM 2083 C CA . LYS A 1 287 ? 44.136 38.531 -22.327 1.00 15.18 427 LYS A CA 1
ATOM 2084 C C . LYS A 1 287 ? 43.360 37.503 -21.524 1.00 18.18 427 LYS A C 1
ATOM 2085 O O . LYS A 1 287 ? 43.089 37.651 -20.296 1.00 17.84 427 LYS A O 1
ATOM 2091 N N . ASN A 1 288 ? 42.931 36.453 -22.240 1.00 15.96 428 ASN A N 1
ATOM 2092 C CA . ASN A 1 288 ? 41.936 35.480 -21.738 1.00 18.84 428 ASN A CA 1
ATOM 2093 C C . ASN A 1 288 ? 42.440 34.058 -21.631 1.00 16.92 428 ASN A C 1
ATOM 2094 O O . ASN A 1 288 ? 41.658 33.108 -21.505 1.00 16.60 428 ASN A O 1
ATOM 2099 N N . GLY A 1 289 ? 43.788 33.872 -21.557 1.00 17.76 429 GLY A N 1
ATOM 2100 C CA . GLY A 1 289 ? 44.321 32.551 -21.440 1.00 14.61 429 GLY A CA 1
ATOM 2101 C C . GLY A 1 289 ? 45.827 32.656 -21.380 1.00 13.29 429 GLY A C 1
ATOM 2102 O O . GLY A 1 289 ? 46.352 33.746 -21.501 1.00 14.63 429 GLY A O 1
ATOM 2103 N N . GLY A 1 290 ? 46.456 31.476 -21.223 1.00 12.05 430 GLY A N 1
ATOM 2104 C CA . GLY A 1 290 ? 47.942 31.469 -20.994 1.00 12.68 430 GLY A CA 1
ATOM 2105 C C . GLY A 1 290 ? 48.758 31.752 -22.277 1.00 14.95 430 GLY A C 1
ATOM 2106 O O . GLY A 1 290 ? 49.969 32.073 -22.197 1.00 16.06 430 GLY A O 1
ATOM 2107 N N . CYS A 1 291 ? 48.179 31.524 -23.452 1.00 12.90 431 CYS A N 1
ATOM 2108 C CA . CYS A 1 291 ? 48.980 31.723 -24.662 1.00 13.15 431 CYS A CA 1
ATOM 2109 C C . CYS A 1 291 ? 49.437 33.208 -24.851 1.00 14.29 431 CYS A C 1
ATOM 2110 O O . CYS A 1 291 ? 48.668 34.152 -24.699 1.00 15.55 431 CYS A O 1
ATOM 2113 N N . MET A 1 292 ? 50.697 33.419 -25.241 1.00 13.97 432 MET A N 1
ATOM 2114 C CA . MET A 1 292 ? 51.154 34.747 -25.353 1.00 13.58 432 MET A CA 1
ATOM 2115 C C . MET A 1 292 ? 51.011 35.278 -26.780 1.00 12.99 432 MET A C 1
ATOM 2116 O O . MET A 1 292 ? 51.161 36.474 -27.031 1.00 13.25 432 MET A O 1
ATOM 2121 N N . HIS A 1 293 ? 50.532 34.469 -27.701 1.00 12.90 433 HIS A N 1
ATOM 2122 C CA . HIS A 1 293 ? 50.214 34.953 -29.093 1.00 13.62 433 HIS A CA 1
ATOM 2123 C C . HIS A 1 293 ? 48.831 35.491 -29.082 1.00 15.72 433 HIS A C 1
ATOM 2124 O O . HIS A 1 293 ? 47.831 34.759 -28.940 1.00 17.62 433 HIS A O 1
ATOM 2131 N N . MET A 1 294 ? 48.800 36.784 -29.242 1.00 13.64 434 MET A N 1
ATOM 2132 C CA . MET A 1 294 ? 47.548 37.584 -29.220 1.00 16.10 434 MET A CA 1
ATOM 2133 C C . MET A 1 294 ? 47.147 37.887 -30.627 1.00 15.37 434 MET A C 1
ATOM 2134 O O . MET A 1 294 ? 47.978 38.133 -31.499 1.00 17.87 434 MET A O 1
ATOM 2139 N N . LYS A 1 295 ? 45.821 37.830 -30.868 1.00 15.69 435 LYS A N 1
ATOM 2140 C CA . LYS A 1 295 ? 45.287 38.306 -32.130 1.00 18.48 435 LYS A CA 1
ATOM 2141 C C . LYS A 1 295 ? 44.406 39.541 -31.814 1.00 18.03 435 LYS A C 1
ATOM 2142 O O . LYS A 1 295 ? 43.443 39.432 -31.062 1.00 21.00 435 LYS A O 1
ATOM 2148 N N . CYS A 1 296 ? 44.722 40.728 -32.379 1.00 17.44 436 CYS A N 1
ATOM 2149 C CA . CYS A 1 296 ? 43.938 41.935 -32.013 1.00 20.77 436 CYS A CA 1
ATOM 2150 C C . CYS A 1 296 ? 42.453 41.689 -32.421 1.00 21.75 436 CYS A C 1
ATOM 2151 O O . CYS A 1 296 ? 42.227 41.301 -33.603 1.00 24.80 436 CYS A O 1
ATOM 2154 N N . PRO A 1 297 ? 41.512 41.983 -31.503 1.00 23.59 437 PRO A N 1
ATOM 2155 C CA . PRO A 1 297 ? 40.092 41.730 -31.694 1.00 28.41 437 PRO A CA 1
ATOM 2156 C C . PRO A 1 297 ? 39.497 42.713 -32.719 1.00 33.56 437 PRO A C 1
ATOM 2157 O O . PRO A 1 297 ? 38.384 42.474 -33.189 1.00 34.86 437 PRO A O 1
ATOM 2161 N N . GLN A 1 298 ? 40.239 43.766 -33.069 1.00 29.86 438 GLN A N 1
ATOM 2162 C CA . GLN A 1 298 ? 39.661 44.819 -33.994 1.00 30.90 438 GLN A CA 1
ATOM 2163 C C . GLN A 1 298 ? 39.627 44.354 -35.401 1.00 31.16 438 GLN A C 1
ATOM 2164 O O . GLN A 1 298 ? 40.652 44.002 -35.989 1.00 33.63 438 GLN A O 1
ATOM 2170 N N . PRO A 1 299 ? 38.401 44.357 -35.993 1.00 38.15 439 PRO A N 1
ATOM 2171 C CA . PRO A 1 299 ? 38.135 43.816 -37.308 1.00 36.44 439 PRO A CA 1
ATOM 2172 C C . PRO A 1 299 ? 39.089 44.301 -38.384 1.00 35.14 439 PRO A C 1
ATOM 2173 O O . PRO A 1 299 ? 39.505 43.523 -39.259 1.00 38.54 439 PRO A O 1
ATOM 2177 N N . GLN A 1 300 ? 39.398 45.598 -38.377 1.00 36.14 440 GLN A N 1
ATOM 2178 C CA . GLN A 1 300 ? 40.345 46.138 -39.376 1.00 37.74 440 GLN A CA 1
ATOM 2179 C C . GLN A 1 300 ? 41.816 46.124 -38.970 1.00 36.55 440 GLN A C 1
ATOM 2180 O O . GLN A 1 300 ? 42.678 46.524 -39.768 1.00 39.90 440 GLN A O 1
ATOM 2186 N N . CYS A 1 301 ? 42.128 45.562 -37.792 1.00 29.65 441 CYS A N 1
ATOM 2187 C CA . CYS A 1 301 ? 43.546 45.512 -37.337 1.00 27.36 441 CYS A CA 1
ATOM 2188 C C . CYS A 1 301 ? 44.082 44.097 -37.490 1.00 25.91 441 CYS A C 1
ATOM 2189 O O . CYS A 1 301 ? 44.892 43.801 -38.349 1.00 27.15 441 CYS A O 1
ATOM 2192 N N . ARG A 1 302 ? 43.571 43.218 -36.666 1.00 26.86 442 ARG A N 1
ATOM 2193 C CA . ARG A 1 302 ? 43.995 41.806 -36.681 1.00 31.40 442 ARG A CA 1
ATOM 2194 C C . ARG A 1 302 ? 45.521 41.561 -36.557 1.00 27.35 442 ARG A C 1
ATOM 2195 O O . ARG A 1 302 ? 46.041 40.534 -37.014 1.00 25.20 442 ARG A O 1
ATOM 2203 N N . LEU A 1 303 ? 46.233 42.519 -35.984 1.00 23.56 443 LEU A N 1
ATOM 2204 C CA . LEU A 1 303 ? 47.662 42.300 -35.747 1.00 22.32 443 LEU A CA 1
ATOM 2205 C C . LEU A 1 303 ? 47.848 41.022 -34.868 1.00 19.81 443 LEU A C 1
ATOM 2206 O O . LEU A 1 303 ? 47.135 40.855 -33.919 1.00 21.90 443 LEU A O 1
ATOM 2211 N N . GLU A 1 304 ? 48.855 40.231 -35.204 1.00 18.79 444 GLU A N 1
ATOM 2212 C CA . GLU A 1 304 ? 49.236 39.081 -34.294 1.00 19.46 444 GLU A CA 1
ATOM 2213 C C . GLU A 1 304 ? 50.522 39.488 -33.578 1.00 20.22 444 GLU A C 1
ATOM 2214 O O . GLU A 1 304 ? 51.533 39.756 -34.210 1.00 20.80 444 GLU A O 1
ATOM 2220 N N . TRP A 1 305 ? 50.464 39.447 -32.262 1.00 16.51 445 TRP A N 1
ATOM 2221 C CA . TRP A 1 305 ? 51.562 40.018 -31.482 1.00 16.58 445 TRP A CA 1
ATOM 2222 C C . TRP A 1 305 ? 51.803 39.329 -30.201 1.00 16.28 445 TRP A C 1
ATOM 2223 O O . TRP A 1 305 ? 50.935 38.617 -29.717 1.00 15.42 445 TRP A O 1
ATOM 2234 N N . CYS A 1 306 ? 53.032 39.468 -29.720 1.00 14.96 446 CYS A N 1
ATOM 2235 C CA . CYS A 1 306 ? 53.376 38.844 -28.370 1.00 13.10 446 CYS A CA 1
ATOM 2236 C C . CYS A 1 306 ? 52.911 39.742 -27.222 1.00 15.04 446 CYS A C 1
ATOM 2237 O O . CYS A 1 306 ? 53.291 40.960 -27.147 1.00 16.23 446 CYS A O 1
ATOM 2240 N N . TRP A 1 307 ? 52.082 39.170 -26.304 1.00 13.85 447 TRP A N 1
ATOM 2241 C CA . TRP A 1 307 ? 51.594 39.955 -25.196 1.00 13.91 447 TRP A CA 1
ATOM 2242 C C . TRP A 1 307 ? 52.734 40.602 -24.402 1.00 15.35 447 TRP A C 1
ATOM 2243 O O . TRP A 1 307 ? 52.580 41.743 -23.855 1.00 17.08 447 TRP A O 1
ATOM 2254 N N . ASN A 1 308 ? 53.840 39.820 -24.247 1.00 15.20 448 ASN A N 1
ATOM 2255 C CA . ASN A 1 308 ? 54.928 40.263 -23.340 1.00 16.53 448 ASN A CA 1
ATOM 2256 C C . ASN A 1 308 ? 55.764 41.329 -24.077 1.00 16.06 448 ASN A C 1
ATOM 2257 O O . ASN A 1 308 ? 56.043 42.399 -23.497 1.00 20.08 448 ASN A O 1
ATOM 2262 N N . CYS A 1 309 ? 56.105 41.022 -25.318 1.00 17.46 449 CYS A N 1
ATOM 2263 C CA . CYS A 1 309 ? 57.125 41.860 -26.008 1.00 18.89 449 CYS A CA 1
ATOM 2264 C C . CYS A 1 309 ? 56.579 43.007 -26.797 1.00 18.49 449 CYS A C 1
ATOM 2265 O O . CYS A 1 309 ? 57.282 43.961 -27.102 1.00 21.85 449 CYS A O 1
ATOM 2268 N N . GLY A 1 310 ? 55.274 43.052 -27.047 1.00 19.04 450 GLY A N 1
ATOM 2269 C CA . GLY A 1 310 ? 54.608 44.134 -27.815 1.00 19.92 450 GLY A CA 1
ATOM 2270 C C . GLY A 1 310 ? 55.009 44.187 -29.255 1.00 21.63 450 GLY A C 1
ATOM 2271 O O . GLY A 1 310 ? 54.898 45.247 -29.882 1.00 27.90 450 GLY A O 1
ATOM 2272 N N . CYS A 1 311 ? 55.484 43.104 -29.776 1.00 21.00 451 CYS A N 1
ATOM 2273 C CA . CYS A 1 311 ? 55.892 43.026 -31.173 1.00 24.13 451 CYS A CA 1
ATOM 2274 C C . CYS A 1 311 ? 55.148 41.998 -31.953 1.00 23.45 451 CYS A C 1
ATOM 2275 O O . CYS A 1 311 ? 54.462 41.129 -31.412 1.00 17.81 451 CYS A O 1
ATOM 2278 N N . GLU A 1 312 ? 55.230 42.071 -33.266 1.00 22.05 452 GLU A N 1
ATOM 2279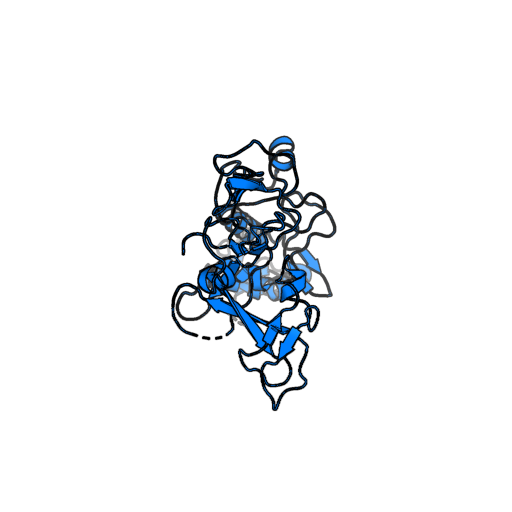 C CA . GLU A 1 312 ? 54.672 41.054 -34.086 1.00 23.12 452 GLU A CA 1
ATOM 2280 C C . GLU A 1 312 ? 55.091 39.635 -33.631 1.00 22.34 452 GLU A C 1
ATOM 2281 O O . GLU A 1 312 ? 56.255 39.382 -33.348 1.00 19.07 452 GLU A O 1
ATOM 2287 N N . TRP A 1 313 ? 54.159 38.698 -33.639 1.00 17.60 453 TRP A N 1
ATOM 2288 C CA . TRP A 1 313 ? 54.384 37.277 -33.227 1.00 17.37 453 TRP A CA 1
ATOM 2289 C C . TRP A 1 313 ? 55.440 36.592 -34.081 1.00 19.16 453 TRP A C 1
ATOM 2290 O O . TRP A 1 313 ? 55.557 36.897 -35.285 1.00 19.74 453 TRP A O 1
ATOM 2301 N N . ASN A 1 314 ? 56.360 35.868 -33.460 1.00 17.45 454 ASN A N 1
ATOM 2302 C CA . ASN A 1 314 ? 57.541 35.367 -34.094 1.00 18.43 454 ASN A CA 1
ATOM 2303 C C . ASN A 1 314 ? 58.064 34.167 -33.361 1.00 16.93 454 ASN A C 1
ATOM 2304 O O . ASN A 1 314 ? 57.633 33.871 -32.182 1.00 15.66 454 ASN A O 1
ATOM 2309 N N . ARG A 1 315 ? 58.976 33.432 -34.014 1.00 16.83 455 ARG A N 1
ATOM 2310 C CA . ARG A 1 315 ? 59.460 32.165 -33.473 1.00 16.36 455 ARG A CA 1
ATOM 2311 C C . ARG A 1 315 ? 60.368 32.263 -32.227 1.00 14.32 455 ARG A C 1
ATOM 2312 O O . ARG A 1 315 ? 60.601 31.265 -31.551 1.00 17.19 455 ARG A O 1
ATOM 2320 N N . VAL A 1 316 ? 60.942 33.440 -31.934 1.00 15.87 456 VAL A N 1
ATOM 2321 C CA . VAL A 1 316 ? 61.770 33.647 -30.727 1.00 16.43 456 VAL A CA 1
ATOM 2322 C C . VAL A 1 316 ? 60.798 33.618 -29.513 1.00 13.67 456 VAL A C 1
ATOM 2323 O O . VAL A 1 316 ? 61.046 32.914 -28.518 1.00 14.97 456 VAL A O 1
ATOM 2327 N N . CYS A 1 317 ? 59.720 34.400 -29.669 1.00 14.83 457 CYS A N 1
ATOM 2328 C CA . CYS A 1 317 ? 58.656 34.430 -28.643 1.00 15.52 457 CYS A CA 1
ATOM 2329 C C . CYS A 1 317 ? 58.018 33.034 -28.459 1.00 15.09 457 CYS A C 1
ATOM 2330 O O . CYS A 1 317 ? 57.852 32.563 -27.323 1.00 15.71 457 CYS A O 1
ATOM 2333 N N . MET A 1 318 ? 57.792 32.323 -29.580 1.00 15.37 458 MET A N 1
ATOM 2334 C CA . MET A 1 318 ? 57.262 30.946 -29.479 1.00 14.71 458 MET A CA 1
ATOM 2335 C C . MET A 1 318 ? 58.190 30.151 -28.572 1.00 15.31 458 MET A C 1
ATOM 2336 O O . MET A 1 318 ? 57.823 29.431 -27.637 1.00 15.64 458 MET A O 1
ATOM 2341 N N . GLY A 1 319 ? 59.504 30.194 -28.889 1.00 13.89 459 GLY A N 1
ATOM 2342 C CA . GLY A 1 319 ? 60.378 29.272 -28.253 1.00 14.89 459 GLY A CA 1
ATOM 2343 C C . GLY A 1 319 ? 60.625 29.682 -26.751 1.00 15.31 459 GLY A C 1
ATOM 2344 O O . GLY A 1 319 ? 60.783 28.775 -25.911 1.00 15.84 459 GLY A O 1
ATOM 2345 N N . ASP A 1 320 ? 60.674 30.960 -26.448 1.00 13.53 460 ASP A N 1
ATOM 2346 C CA . ASP A 1 320 ? 61.034 31.439 -25.092 1.00 14.25 460 ASP A CA 1
ATOM 2347 C C . ASP A 1 320 ? 59.772 31.509 -24.201 1.00 16.55 460 ASP A C 1
ATOM 2348 O O . ASP A 1 320 ? 59.866 31.251 -23.013 1.00 14.35 460 ASP A O 1
ATOM 2353 N N . HIS A 1 321 ? 58.609 31.773 -24.769 1.00 14.11 461 HIS A N 1
ATOM 2354 C CA . HIS A 1 321 ? 57.425 32.055 -23.882 1.00 13.96 461 HIS A CA 1
ATOM 2355 C C . HIS A 1 321 ? 56.145 31.879 -24.693 1.00 12.60 461 HIS A C 1
ATOM 2356 O O . HIS A 1 321 ? 55.321 32.799 -24.667 1.00 14.06 461 HIS A O 1
ATOM 2363 N N . TRP A 1 322 ? 55.975 30.770 -25.387 1.00 12.01 462 TRP A N 1
ATOM 2364 C CA . TRP A 1 322 ? 54.726 30.511 -26.181 1.00 12.80 462 TRP A CA 1
ATOM 2365 C C . TRP A 1 322 ? 53.504 30.752 -25.277 1.00 12.21 462 TRP A C 1
ATOM 2366 O O . TRP A 1 322 ? 52.473 31.250 -25.717 1.00 13.49 462 TRP A O 1
ATOM 2377 N N . PHE A 1 323 ? 53.610 30.258 -24.023 1.00 13.32 463 PHE A N 1
ATOM 2378 C CA . PHE A 1 323 ? 52.584 30.504 -23.026 1.00 15.34 463 PHE A CA 1
ATOM 2379 C C . PHE A 1 323 ? 53.250 30.888 -21.701 1.00 13.85 463 PHE A C 1
ATOM 2380 O O . PHE A 1 323 ? 54.536 30.679 -21.606 1.00 14.95 463 PHE A O 1
ATOM 2388 N N . ASP A 1 324 ? 52.488 31.453 -20.761 1.00 14.07 464 ASP A N 1
ATOM 2389 C CA . ASP A 1 324 ? 53.020 31.520 -19.390 1.00 15.83 464 ASP A CA 1
ATOM 2390 C C . ASP A 1 324 ? 51.929 30.989 -18.519 1.00 14.97 464 ASP A C 1
ATOM 2391 O O . ASP A 1 324 ? 50.779 30.680 -19.012 1.00 16.92 464 ASP A O 1
ATOM 2396 N N . VAL A 1 325 ? 52.256 30.841 -17.233 1.00 17.25 465 VAL A N 1
ATOM 2397 C CA . VAL A 1 325 ? 51.320 30.208 -16.305 1.00 18.86 465 VAL A CA 1
ATOM 2398 C C . VAL A 1 325 ? 50.827 31.235 -15.346 1.00 19.50 465 VAL A C 1
ATOM 2399 O O . VAL A 1 325 ? 51.253 32.386 -15.405 1.00 21.57 465 VAL A O 1
#

Radius of gyration: 24.84 Å; Cα contacts (8 Å, |Δi|>4): 585; chains: 1; bounding box: 48×59×79 Å

Secondary structure (DSSP, 8-state):
------EEEE-TTT-EEEEEEEEEEETTT-SS-EEESS---SHHHHHSTT-SBEEE--SS----BEEEEEEETTS---PEE-TTEE--TT-PBPTTT--B-SSEEE--STT-BEEEHHHHHHHHHHHHHTT--EEETTTEEE---TT--SS-----GGGGGGG-HHHHHHHHHHHHHHHHHHTT-EE--STTT--EE---TT-SEEE-------EEETTT-SB--SS--------HHHHHHSBTTS-----SS-SEEE-TTT--EEE--SSB-EEE---TTT--EEETTT-SB--HHHHHHHSB--

Solvent-accessible surface area: 17442 Å² total; per-residue (Å²): 106,145,24,33,3,0,21,0,10,5,103,58,95,16,85,135,30,20,40,1,61,3,76,24,26,0,41,86,43,160,103,95,46,13,76,29,121,105,10,0,37,44,26,73,11,10,82,81,113,91,119,19,60,6,102,5,109,34,148,175,18,107,4,62,24,4,71,25,60,8,65,8,28,56,51,115,148,140,31,38,10,0,45,10,1,3,17,6,45,73,79,13,36,1,2,62,50,74,82,76,100,65,29,1,0,12,1,116,4,159,41,80,13,0,0,2,40,76,16,0,64,112,14,0,27,29,16,4,88,72,62,82,16,59,100,31,123,177,41,22,46,0,2,28,1,16,42,55,25,104,150,4,30,5,117,51,47,54,0,0,59,28,9,23,101,142,43,29,73,93,21,99,100,3,25,73,39,18,72,20,52,142,124,48,9,10,37,5,45,102,128,95,47,25,34,39,17,96,32,129,107,141,107,80,108,4,40,1,121,122,84,46,49,42,31,0,0,47,134,44,87,118,59,62,49,140,55,176,49,164,109,98,237,44,78,140,175,9,13,86,117,0,90,8,130,30,111,65,187,135,36,169,102,105,114,55,31,83,0,50,135,34,134,58,96,4,109,57,141,44,19,14,7,62,18,92,0,75,52,111,141,11,109,14,64,2,0,26,28,34,37,51,118,38,51,201,106,5,45,4,14,2,14,1,22,68

Sequence (306 aa):
SIYNSFYVYCKGPCQRVQPGKLRVQCSTCRQATLTLTQGPSCWDDVLIPNRMSGECQSPHCPGTSAEFFFKCGAHPTTPVALHLIATNSRNITCITCTDVRSPVLVFQCNSRHVICLDCFHLYCVTRLNDRQFVHDPQLGYSLPCVAGCPNSLIKELHHFRILGEEQYNRYQQYGAEECCVLQMGGVLCPRPGCGAGLLPEPDQRKVTCEGGCGFAFCRECKEAYHEGECSAYRVDERAAEQARWEAASKETIKKTTKPCPRCHVPVEKNGGCMHMKCPQPQCRLEWCWNCGCEWNRVCMGDHWFDV